Protein AF-A0A2T4UDL5-F1 (afdb_monomer_lite)

Radius of gyration: 30.56 Å; chains: 1; bounding box: 73×49×86 Å

Organism: NCBI:txid2133960

Secondary structure (DSSP, 8-state):
--------------HHHHHHHHHHHHHHHHHHHHHHHHHHHHGGGGGG--HHHHHHHHHHHHHHHHHHHHHHHHHHHHHHHHHTTTT-SPPHHHHHHHHHHHHHHHHHHHHHHHHHHHHTS------TTS-------TT-------HHHHHHHHHHHHHHHSSPPPTTHHHH-TTSPPHHHHHHHHS-GGGTHHHHHHHHHHHHHHSS--GGGT---

Foldseek 3Di:
DDDPPPPPPQQAAPVVVVVVLVVLLVVLVVLLVVLVVLCVVLVVCLVVLDPVSLVSLVVSLVSLVVSLVSLVVSVVVVVVCVVVSNNGDQDPVNVVSVVSSVVSNVSSVVSNVSSVVSNPRHRPPPPVDDPDDDPPDDPPPLPPDDLLQQLVLQLVVCLVPVAGDDQVCLVVPSSHDHQVVCCVNQVGVVNCRVVSNVQSVVCNVPVDGDVVSVDDD

Structure (mmCIF, N/CA/C/O backbone):
data_AF-A0A2T4UDL5-F1
#
_entry.id   AF-A0A2T4UDL5-F1
#
loop_
_atom_site.group_PDB
_atom_site.id
_atom_site.type_symbol
_atom_site.label_atom_id
_atom_site.label_alt_id
_atom_site.label_comp_id
_atom_site.label_asym_id
_atom_site.label_entity_id
_atom_site.label_seq_id
_atom_site.pdbx_PDB_ins_code
_atom_site.Cartn_x
_atom_site.Cartn_y
_atom_site.Cartn_z
_atom_site.occupancy
_atom_site.B_iso_or_equiv
_atom_site.auth_seq_id
_atom_site.auth_comp_id
_atom_site.auth_asym_id
_atom_site.auth_atom_id
_atom_site.pdbx_PDB_model_num
ATOM 1 N N . MET A 1 1 ? 28.541 23.398 -50.849 1.00 44.06 1 MET A N 1
ATOM 2 C CA . MET A 1 1 ? 27.545 22.604 -50.090 1.00 44.06 1 MET A CA 1
ATOM 3 C C . MET A 1 1 ? 28.200 21.316 -49.593 1.00 44.06 1 MET A C 1
ATOM 5 O O . MET A 1 1 ? 28.361 20.390 -50.372 1.00 44.06 1 MET A O 1
ATOM 9 N N . LEU A 1 2 ? 28.636 21.260 -48.330 1.00 40.78 2 LEU A N 1
ATOM 10 C CA . LEU A 1 2 ? 29.271 20.071 -47.738 1.00 40.78 2 LEU A CA 1
ATOM 11 C C . LEU A 1 2 ? 28.249 19.319 -46.873 1.00 40.78 2 LEU A C 1
ATOM 13 O O . LEU A 1 2 ? 27.904 19.761 -45.778 1.00 40.78 2 LEU A O 1
ATOM 17 N N . ARG A 1 3 ? 27.748 18.183 -47.375 1.00 42.84 3 ARG A N 1
ATOM 18 C CA . ARG A 1 3 ? 26.922 17.245 -46.601 1.00 42.84 3 ARG A CA 1
ATOM 19 C C . ARG A 1 3 ? 27.807 16.562 -45.553 1.00 42.84 3 ARG A C 1
ATOM 21 O O . ARG A 1 3 ? 28.615 15.702 -45.888 1.00 42.84 3 ARG A O 1
ATOM 28 N N . ARG A 1 4 ? 27.649 16.928 -44.277 1.00 44.75 4 ARG A N 1
ATOM 29 C CA . ARG A 1 4 ? 28.211 16.168 -43.151 1.00 44.75 4 ARG A CA 1
ATOM 30 C C . ARG A 1 4 ? 27.471 14.835 -43.040 1.00 44.75 4 ARG A C 1
ATOM 32 O O . ARG A 1 4 ? 26.349 14.785 -42.548 1.00 44.75 4 ARG A O 1
ATOM 39 N N . ALA A 1 5 ? 28.111 13.761 -43.489 1.00 49.53 5 ALA A N 1
ATOM 40 C CA . ALA A 1 5 ? 27.700 12.401 -43.178 1.00 49.53 5 ALA A CA 1
ATOM 41 C C . ALA A 1 5 ? 27.987 12.126 -41.693 1.00 49.53 5 ALA A C 1
ATOM 43 O O . ALA A 1 5 ? 29.102 11.779 -41.308 1.00 49.53 5 ALA A O 1
ATOM 44 N N . SER A 1 6 ? 26.983 12.303 -40.834 1.00 45.16 6 SER A N 1
ATOM 45 C CA . SER A 1 6 ? 27.011 11.789 -39.466 1.00 45.16 6 SER A CA 1
ATOM 46 C C . SER A 1 6 ? 26.799 10.273 -39.505 1.00 45.16 6 SER A C 1
ATOM 48 O O . SER A 1 6 ? 25.708 9.758 -39.273 1.00 45.16 6 SER A O 1
ATOM 50 N N . GLY A 1 7 ? 27.872 9.540 -39.810 1.00 46.91 7 GLY A N 1
ATOM 51 C CA . GLY A 1 7 ? 27.966 8.096 -39.601 1.00 46.91 7 GLY A CA 1
ATOM 52 C C . GLY A 1 7 ? 27.905 7.778 -38.107 1.00 46.91 7 GLY A C 1
ATOM 53 O O . GLY A 1 7 ? 28.923 7.530 -37.463 1.00 46.91 7 GLY A O 1
ATOM 54 N N . GLY A 1 8 ? 26.705 7.845 -37.531 1.00 47.22 8 GLY A N 1
ATOM 55 C CA . GLY A 1 8 ? 26.442 7.510 -36.143 1.00 47.22 8 GLY A CA 1
ATOM 56 C C . GLY A 1 8 ? 26.661 6.021 -35.926 1.00 47.22 8 GLY A C 1
ATOM 57 O O . GLY A 1 8 ? 25.762 5.219 -36.162 1.00 47.22 8 GLY A O 1
ATOM 58 N N . ARG A 1 9 ? 27.855 5.641 -35.454 1.00 50.28 9 ARG A N 1
ATOM 59 C CA . ARG A 1 9 ? 28.099 4.315 -34.875 1.00 50.28 9 ARG A CA 1
ATOM 60 C C . ARG A 1 9 ? 27.092 4.109 -33.748 1.00 50.28 9 ARG A C 1
ATOM 62 O O . ARG A 1 9 ? 27.255 4.651 -32.655 1.00 50.28 9 ARG A O 1
ATOM 69 N N . THR A 1 10 ? 26.058 3.313 -34.002 1.00 53.69 10 THR A N 1
ATOM 70 C CA . THR A 1 10 ? 25.178 2.795 -32.959 1.00 53.69 10 THR A CA 1
ATOM 71 C C . THR A 1 10 ? 26.040 1.967 -32.018 1.00 53.69 10 THR A C 1
ATOM 73 O O . THR A 1 10 ? 26.414 0.842 -32.344 1.00 53.69 10 THR A O 1
ATOM 76 N N . ARG A 1 11 ? 26.409 2.539 -30.866 1.00 53.06 11 ARG A N 1
ATOM 77 C CA . ARG A 1 11 ? 27.025 1.797 -29.765 1.00 53.06 11 ARG A CA 1
ATOM 78 C C . ARG A 1 11 ? 25.988 0.791 -29.279 1.00 53.06 11 ARG A C 1
ATOM 80 O O . ARG A 1 11 ? 25.144 1.100 -28.446 1.00 53.06 11 ARG A O 1
ATOM 87 N N . THR A 1 12 ? 26.009 -0.402 -29.858 1.00 54.50 12 THR A N 1
ATOM 88 C CA . THR A 1 12 ? 25.223 -1.530 -29.379 1.00 54.50 12 THR A CA 1
ATOM 89 C C . THR A 1 12 ? 25.591 -1.777 -27.925 1.00 54.50 12 THR A C 1
ATOM 91 O O . THR A 1 12 ? 26.769 -1.872 -27.571 1.00 54.50 12 THR A O 1
ATOM 94 N N . ALA A 1 13 ? 24.569 -1.848 -27.078 1.00 52.81 13 ALA A N 1
ATOM 95 C CA . ALA A 1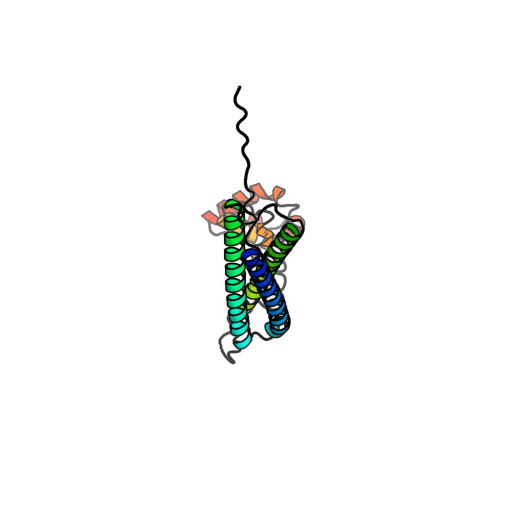 13 ? 24.681 -2.309 -25.707 1.00 52.81 13 ALA A CA 1
ATOM 96 C C . ALA A 1 13 ? 25.586 -3.533 -25.623 1.00 52.81 13 ALA A C 1
ATOM 98 O O . ALA A 1 13 ? 25.345 -4.504 -26.339 1.00 52.81 13 ALA A O 1
ATOM 99 N N . LYS A 1 14 ? 26.600 -3.529 -24.748 1.00 58.28 14 LYS A N 1
ATOM 100 C CA . LYS A 1 14 ? 27.357 -4.761 -24.496 1.00 58.28 14 LYS A CA 1
ATOM 101 C C . LYS A 1 14 ? 26.367 -5.808 -23.946 1.00 58.28 14 LYS A C 1
ATOM 103 O O . LYS A 1 14 ? 25.829 -5.572 -22.858 1.00 58.28 14 LYS A O 1
ATOM 108 N N . PRO A 1 15 ? 26.126 -6.936 -24.645 1.00 60.00 15 PRO A N 1
ATOM 109 C CA . PRO A 1 15 ? 25.050 -7.890 -24.336 1.00 60.00 15 PRO A CA 1
ATOM 110 C C . PRO A 1 15 ? 25.095 -8.413 -22.891 1.00 60.00 15 PRO A C 1
ATOM 112 O O . PRO A 1 15 ? 24.060 -8.650 -22.271 1.00 60.00 15 PRO A O 1
ATOM 115 N N . TYR A 1 16 ? 26.293 -8.458 -22.305 1.00 58.03 16 TYR A N 1
ATOM 116 C CA . TYR A 1 16 ? 26.540 -8.823 -20.912 1.00 58.03 16 TYR A CA 1
ATOM 117 C C . TYR A 1 16 ? 25.723 -8.015 -19.882 1.00 58.03 16 TYR A C 1
ATOM 119 O O . TYR A 1 16 ? 25.186 -8.582 -18.933 1.00 58.03 16 TYR A O 1
ATOM 127 N N . ARG A 1 17 ? 25.550 -6.696 -20.073 1.00 72.69 17 ARG A N 1
ATOM 128 C CA . ARG A 1 17 ? 24.833 -5.839 -19.101 1.00 72.69 17 ARG A CA 1
ATOM 129 C C . ARG A 1 17 ? 23.327 -6.097 -19.086 1.00 72.69 17 ARG A C 1
ATOM 131 O O . ARG A 1 17 ? 22.676 -5.928 -18.056 1.00 72.69 17 ARG A O 1
ATOM 138 N N . ARG A 1 18 ? 22.780 -6.517 -20.227 1.00 72.88 18 ARG A N 1
ATOM 139 C CA . ARG A 1 18 ? 21.356 -6.809 -20.386 1.00 72.88 18 ARG A CA 1
ATOM 140 C C . ARG A 1 18 ? 20.994 -8.128 -19.709 1.00 72.88 18 ARG A C 1
ATOM 142 O O . ARG A 1 18 ? 20.106 -8.142 -18.867 1.00 72.88 18 ARG A O 1
ATOM 149 N N . ALA A 1 19 ? 21.762 -9.186 -19.959 1.00 79.56 19 ALA A N 1
ATOM 150 C CA . ALA A 1 19 ? 21.578 -10.477 -19.292 1.00 79.56 19 ALA A CA 1
ATOM 151 C C . ALA A 1 19 ? 21.658 -10.367 -17.754 1.00 79.56 19 ALA A C 1
ATOM 153 O O . ALA A 1 19 ? 20.841 -10.947 -17.041 1.00 79.56 19 ALA A O 1
ATOM 154 N N . GLN A 1 20 ? 22.584 -9.554 -17.229 1.00 81.38 20 GLN A N 1
ATOM 155 C CA . GLN A 1 20 ? 22.688 -9.296 -15.786 1.00 81.38 20 GLN A CA 1
ATOM 156 C C . GLN A 1 20 ? 21.441 -8.616 -15.200 1.00 81.38 20 GLN A C 1
ATOM 158 O O . GLN A 1 20 ? 20.990 -8.972 -14.109 1.00 81.38 20 GLN A O 1
ATOM 163 N N . PHE A 1 21 ? 20.872 -7.640 -15.912 1.00 79.06 21 PHE A N 1
ATOM 164 C CA . PHE A 1 21 ? 19.636 -6.982 -15.489 1.00 79.06 21 PHE A CA 1
ATOM 165 C C . PHE A 1 21 ? 18.463 -7.964 -15.444 1.00 79.06 21 PHE A C 1
ATOM 167 O O . PHE A 1 21 ? 17.692 -7.973 -14.485 1.00 79.06 21 PHE A O 1
ATOM 174 N N . GLU A 1 22 ? 18.366 -8.823 -16.453 1.00 81.56 22 GLU A N 1
ATOM 175 C CA . GLU A 1 22 ? 17.314 -9.830 -16.568 1.00 81.56 22 GLU A CA 1
ATOM 176 C C . GLU A 1 22 ? 17.396 -10.879 -15.460 1.00 81.56 22 GLU A C 1
ATOM 178 O O . GLU A 1 22 ? 16.396 -11.156 -14.796 1.00 81.56 22 GLU A O 1
ATOM 183 N N . ALA A 1 23 ? 18.595 -11.400 -15.194 1.00 86.12 23 ALA A N 1
ATOM 184 C CA . ALA A 1 23 ? 18.827 -12.326 -14.092 1.00 86.12 23 ALA A CA 1
ATOM 185 C C . ALA A 1 23 ? 18.423 -11.707 -12.742 1.00 86.12 23 ALA A C 1
ATOM 187 O O . ALA A 1 23 ? 17.742 -12.347 -11.939 1.00 86.12 23 ALA A O 1
ATOM 188 N N . SER A 1 24 ? 18.775 -10.437 -12.522 1.00 81.12 24 SER A N 1
ATOM 189 C CA . SER A 1 24 ? 18.416 -9.687 -11.314 1.00 81.12 24 SER A CA 1
ATOM 190 C C . SER A 1 24 ? 16.899 -9.491 -11.172 1.00 81.12 24 SER A C 1
ATOM 192 O O . SER A 1 24 ? 16.343 -9.718 -10.097 1.00 81.12 24 SER A O 1
ATOM 194 N N . LEU A 1 25 ? 16.193 -9.130 -12.251 1.00 78.75 25 LEU A N 1
ATOM 195 C CA . LEU A 1 25 ? 14.730 -9.021 -12.229 1.00 78.75 25 LEU A CA 1
ATOM 196 C C . LEU A 1 25 ? 14.060 -10.359 -11.910 1.00 78.75 25 LEU A C 1
ATOM 198 O O . LEU A 1 25 ? 13.160 -10.403 -11.073 1.00 78.75 25 LEU A O 1
ATOM 202 N N . ASN A 1 26 ? 14.529 -11.450 -12.514 1.00 84.88 26 ASN A N 1
ATOM 203 C CA . ASN A 1 26 ? 14.002 -12.786 -12.246 1.00 84.88 26 ASN A CA 1
ATOM 204 C C . ASN A 1 26 ? 14.211 -13.200 -10.782 1.00 84.88 26 ASN A C 1
ATOM 206 O O . ASN A 1 26 ? 13.312 -13.782 -10.175 1.00 84.88 26 ASN A O 1
ATOM 210 N N . GLN A 1 27 ? 15.356 -12.858 -10.180 1.00 86.25 27 GLN A N 1
ATOM 211 C CA . GLN A 1 27 ? 15.589 -13.069 -8.746 1.00 86.25 27 GLN A CA 1
ATOM 212 C C . GLN A 1 27 ? 14.600 -12.277 -7.879 1.00 86.25 27 GLN A C 1
ATOM 214 O O . GLN A 1 27 ? 14.073 -12.819 -6.909 1.00 86.25 27 GLN A O 1
ATOM 219 N N . ILE A 1 28 ? 14.305 -11.022 -8.237 1.00 78.50 28 ILE A N 1
ATOM 220 C CA . ILE A 1 28 ? 13.337 -10.184 -7.510 1.00 78.50 28 ILE A CA 1
ATOM 221 C C . ILE A 1 28 ? 11.915 -10.752 -7.625 1.00 78.50 28 ILE A C 1
ATOM 223 O O . ILE A 1 28 ? 11.185 -10.787 -6.632 1.00 78.50 28 ILE A O 1
ATOM 227 N N . VAL A 1 29 ? 11.516 -11.230 -8.807 1.00 80.88 29 VAL A N 1
ATOM 228 C CA . VAL A 1 29 ? 10.208 -11.875 -9.011 1.00 80.88 29 VAL A CA 1
ATOM 229 C C . VAL A 1 29 ? 10.087 -13.134 -8.150 1.00 80.88 29 VAL A C 1
ATOM 231 O O . VAL A 1 29 ? 9.119 -13.260 -7.401 1.00 80.88 29 VAL A O 1
ATOM 234 N N . LYS A 1 30 ? 11.100 -14.012 -8.166 1.00 89.25 30 LYS A N 1
ATOM 235 C CA . LYS A 1 30 ? 11.142 -15.210 -7.308 1.00 89.25 30 LYS A CA 1
ATOM 236 C C . LYS A 1 30 ? 11.070 -14.855 -5.819 1.00 89.25 30 LYS A C 1
ATOM 238 O O . LYS A 1 30 ? 10.320 -15.480 -5.074 1.00 89.25 30 LYS A O 1
ATOM 243 N N . ALA A 1 31 ? 11.802 -13.827 -5.386 1.00 80.00 31 ALA A N 1
ATOM 244 C CA . ALA A 1 31 ? 11.740 -13.343 -4.008 1.00 80.00 31 ALA A CA 1
ATOM 245 C C . ALA A 1 31 ? 10.335 -12.840 -3.641 1.00 80.00 31 ALA A C 1
ATOM 247 O O . ALA A 1 31 ? 9.835 -13.151 -2.566 1.00 80.00 31 ALA A O 1
ATOM 248 N N . THR A 1 32 ? 9.667 -12.126 -4.550 1.00 79.81 32 THR A N 1
ATOM 249 C CA . THR A 1 32 ? 8.303 -11.617 -4.332 1.00 79.81 32 THR A CA 1
ATOM 250 C C . THR A 1 32 ? 7.292 -12.755 -4.183 1.00 79.81 32 THR A C 1
ATOM 252 O O . THR A 1 32 ? 6.488 -12.733 -3.255 1.00 79.81 32 THR A O 1
ATOM 255 N N . GLN A 1 33 ? 7.373 -13.782 -5.035 1.00 85.00 33 GLN A N 1
ATOM 256 C CA . GLN A 1 33 ? 6.532 -14.983 -4.931 1.00 85.00 33 GLN A CA 1
ATOM 257 C C . GLN A 1 33 ? 6.763 -15.729 -3.609 1.00 85.00 33 GLN A C 1
ATOM 259 O O . GLN A 1 33 ? 5.808 -16.145 -2.953 1.00 85.00 33 GLN A O 1
ATOM 264 N N . ARG A 1 34 ? 8.024 -15.841 -3.170 1.00 88.00 34 ARG A N 1
ATOM 265 C CA . ARG A 1 34 ? 8.366 -16.440 -1.874 1.00 88.00 34 ARG A CA 1
ATOM 266 C C . ARG A 1 34 ? 7.757 -15.658 -0.707 1.00 88.00 34 ARG A C 1
ATOM 268 O O . ARG A 1 34 ? 7.089 -16.260 0.128 1.00 88.00 34 ARG A O 1
ATOM 275 N N . ILE A 1 35 ? 7.922 -14.334 -0.682 1.00 79.19 35 ILE A N 1
ATOM 276 C CA . ILE A 1 35 ? 7.316 -13.456 0.335 1.00 79.19 35 ILE A CA 1
ATOM 277 C C . ILE A 1 35 ? 5.797 -13.645 0.379 1.00 79.19 35 ILE A C 1
ATOM 279 O O . ILE A 1 35 ? 5.209 -13.698 1.456 1.00 79.19 35 ILE A O 1
ATOM 283 N N . GLU A 1 36 ? 5.144 -13.747 -0.780 1.00 80.69 36 GLU A N 1
ATOM 284 C CA . GLU A 1 36 ? 3.703 -13.978 -0.832 1.00 80.69 36 GLU A CA 1
ATOM 285 C C . GLU A 1 36 ? 3.318 -15.325 -0.205 1.00 80.69 36 GLU A C 1
ATOM 287 O O . GLU A 1 36 ? 2.366 -15.377 0.576 1.00 80.69 36 GLU A O 1
ATOM 292 N N . SER A 1 37 ? 4.060 -16.397 -0.499 1.00 85.06 37 SER A N 1
ATOM 293 C CA . SER A 1 37 ? 3.820 -17.714 0.105 1.00 85.06 37 SER A CA 1
ATOM 294 C C . SER A 1 37 ? 4.034 -17.719 1.625 1.00 85.06 37 SER A C 1
ATOM 296 O O . SER A 1 37 ? 3.182 -18.236 2.346 1.00 85.06 37 SER A O 1
ATOM 298 N N . GLU A 1 38 ? 5.092 -17.063 2.117 1.00 83.00 38 GLU A N 1
ATOM 299 C CA . GLU A 1 38 ? 5.364 -16.899 3.553 1.00 83.00 38 GLU A CA 1
ATOM 300 C C . GLU A 1 38 ? 4.252 -16.080 4.230 1.00 83.00 38 GLU A C 1
ATOM 302 O O . GLU A 1 38 ? 3.744 -16.450 5.283 1.00 83.00 38 GLU A O 1
ATOM 307 N N . LEU A 1 39 ? 3.758 -15.011 3.596 1.00 77.88 39 LEU A N 1
ATOM 308 C CA . LEU A 1 39 ? 2.614 -14.272 4.134 1.00 77.88 39 LEU A CA 1
ATOM 309 C C . LEU A 1 39 ? 1.338 -15.113 4.161 1.00 77.88 39 LEU A C 1
ATOM 311 O O . LEU A 1 39 ? 0.577 -15.017 5.119 1.00 77.88 39 LEU A O 1
ATOM 315 N N . ARG A 1 40 ? 1.077 -15.939 3.144 1.00 81.88 40 ARG A N 1
ATOM 316 C CA . ARG A 1 40 ? -0.104 -16.816 3.140 1.00 81.88 40 ARG A CA 1
ATOM 317 C C . ARG A 1 40 ? -0.063 -17.852 4.263 1.00 81.88 40 ARG A C 1
ATOM 319 O O . ARG A 1 40 ? -1.127 -18.158 4.791 1.00 81.88 40 ARG A O 1
ATOM 326 N N . SER A 1 41 ? 1.110 -18.364 4.641 1.00 80.44 41 SER A N 1
ATOM 327 C CA . SER A 1 41 ? 1.236 -19.309 5.762 1.00 80.44 41 SER A CA 1
ATOM 328 C C . SER A 1 41 ? 1.161 -18.620 7.128 1.00 80.44 41 SER A C 1
ATOM 330 O O . SER A 1 41 ? 0.606 -19.184 8.071 1.00 80.44 41 SER A O 1
ATOM 332 N N . VAL A 1 42 ? 1.651 -17.382 7.228 1.00 72.88 42 VAL A N 1
ATOM 333 C CA . VAL A 1 42 ? 1.677 -16.606 8.475 1.00 72.88 42 VAL A CA 1
ATOM 334 C C . VAL A 1 42 ? 0.314 -15.961 8.772 1.00 72.88 42 VAL A C 1
ATOM 336 O O . VAL A 1 42 ? -0.150 -16.007 9.908 1.00 72.88 42 VAL A O 1
ATOM 339 N N . LEU A 1 43 ? -0.408 -15.431 7.774 1.00 67.69 43 LEU A N 1
ATOM 340 C CA . LEU A 1 43 ? -1.696 -14.728 7.956 1.00 67.69 43 LEU A CA 1
ATOM 341 C C . LEU A 1 43 ? -2.782 -15.516 8.731 1.00 67.69 43 LEU A C 1
ATOM 343 O O . LEU A 1 43 ? -3.476 -14.900 9.538 1.00 67.69 43 LEU A O 1
ATOM 347 N N . PRO A 1 44 ? -2.960 -16.841 8.580 1.00 68.12 44 PRO A N 1
ATOM 348 C CA . PRO A 1 44 ? -3.888 -17.607 9.417 1.00 68.12 44 PRO A CA 1
ATOM 349 C C . PRO A 1 44 ? -3.529 -17.594 10.914 1.00 68.12 44 PRO A C 1
ATOM 351 O O . PRO A 1 44 ? -4.424 -17.619 11.761 1.00 68.12 44 PRO A O 1
ATOM 354 N N . GLN A 1 45 ? -2.237 -17.500 11.255 1.00 61.12 45 GLN A N 1
ATOM 355 C CA . GLN A 1 45 ? -1.749 -17.460 12.641 1.00 61.12 45 GLN A CA 1
ATOM 356 C C . GLN A 1 45 ? -2.013 -16.109 13.326 1.00 61.12 45 GLN A C 1
ATOM 358 O O . GLN A 1 45 ? -2.082 -16.040 14.551 1.00 61.12 45 GLN A O 1
ATOM 363 N N . GLN A 1 46 ? -2.291 -15.061 12.544 1.00 55.59 46 GLN A N 1
ATOM 364 C CA . GLN A 1 46 ? -2.684 -13.723 13.004 1.00 55.59 46 GLN A CA 1
ATOM 365 C C . GLN A 1 46 ? -3.893 -13.740 13.950 1.00 55.59 46 GLN A C 1
ATOM 367 O O . GLN A 1 46 ? -4.015 -12.886 14.824 1.00 55.59 46 GLN A O 1
ATOM 372 N N . ARG A 1 47 ? -4.781 -14.736 13.810 1.00 54.84 47 ARG A N 1
ATOM 373 C CA . ARG A 1 47 ? -5.943 -14.919 14.695 1.00 54.84 47 ARG A CA 1
ATOM 374 C C . ARG A 1 47 ? -5.563 -15.333 16.120 1.00 54.84 47 ARG A C 1
ATOM 376 O O . ARG A 1 47 ? -6.377 -15.157 17.017 1.00 54.84 47 ARG A O 1
ATOM 383 N N . LYS A 1 48 ? -4.361 -15.881 16.328 1.00 59.00 48 LYS A N 1
ATOM 384 C CA . LYS A 1 48 ? -3.890 -16.366 17.635 1.00 59.00 48 LYS A CA 1
ATOM 385 C C . LYS A 1 48 ? -3.107 -15.313 18.429 1.00 59.00 48 LYS A C 1
ATOM 387 O O . LYS A 1 48 ? -2.889 -15.520 19.615 1.00 59.00 48 LYS A O 1
ATOM 392 N N . GLY A 1 49 ? -2.717 -14.192 17.807 1.00 59.66 49 GLY A N 1
ATOM 393 C CA . GLY A 1 49 ? -2.091 -13.053 18.493 1.00 59.66 49 GLY A CA 1
ATOM 394 C C . GLY A 1 49 ? -0.780 -13.374 19.221 1.00 59.66 49 GLY A C 1
ATOM 395 O O . GLY A 1 49 ? -0.469 -12.718 20.212 1.00 59.66 49 GLY A O 1
ATOM 396 N N . THR A 1 50 ? -0.037 -14.391 18.778 1.00 67.69 50 THR A N 1
ATOM 397 C CA . THR A 1 50 ? 1.197 -14.841 19.437 1.00 67.69 50 THR A CA 1
ATOM 398 C C . THR A 1 50 ? 2.363 -13.881 19.179 1.00 67.69 50 THR A C 1
ATOM 400 O O . THR A 1 50 ? 2.405 -13.181 18.168 1.00 67.69 50 THR A O 1
ATOM 403 N N . ARG A 1 51 ? 3.334 -13.835 20.098 1.00 67.69 51 ARG A N 1
ATOM 404 C CA . ARG A 1 51 ? 4.558 -13.028 19.948 1.00 67.69 51 ARG A CA 1
ATOM 405 C C . ARG A 1 51 ? 5.360 -13.441 18.708 1.00 67.69 51 ARG A C 1
ATOM 407 O O . ARG A 1 51 ? 5.730 -12.578 17.917 1.00 67.69 51 ARG A O 1
ATOM 414 N N . ASP A 1 52 ? 5.495 -14.747 18.493 1.00 74.19 52 ASP A N 1
ATOM 415 C CA . ASP A 1 52 ? 6.203 -15.344 17.352 1.00 74.19 52 ASP A CA 1
ATOM 416 C C . ASP A 1 52 ? 5.638 -14.868 16.004 1.00 74.19 52 ASP A C 1
ATOM 418 O O . ASP A 1 52 ? 6.372 -14.632 15.049 1.00 74.19 52 ASP A O 1
ATOM 422 N N . TYR A 1 53 ? 4.322 -14.640 15.937 1.00 75.31 53 TYR A N 1
ATOM 423 C CA . TYR A 1 53 ? 3.664 -14.115 14.743 1.00 75.31 53 TYR A CA 1
ATOM 424 C C . TYR A 1 53 ? 4.116 -12.689 14.405 1.00 75.31 53 TYR A C 1
ATOM 426 O O . TYR A 1 53 ? 4.314 -12.353 13.234 1.00 75.31 53 TYR A O 1
ATOM 434 N N . ARG A 1 54 ? 4.256 -11.830 15.421 1.00 72.94 54 ARG A N 1
ATOM 435 C CA . ARG A 1 54 ? 4.676 -10.441 15.225 1.00 72.94 54 ARG A CA 1
ATOM 436 C C . ARG A 1 54 ? 6.126 -10.377 14.762 1.00 72.94 54 ARG A C 1
ATOM 438 O O . ARG A 1 54 ? 6.409 -9.656 13.810 1.00 72.94 54 ARG A O 1
ATOM 445 N N . GLU A 1 55 ? 7.004 -11.145 15.400 1.00 80.56 55 GLU A N 1
ATOM 446 C CA . GLU A 1 55 ? 8.422 -11.225 15.033 1.00 80.56 55 GLU A CA 1
ATOM 447 C C . GLU A 1 55 ? 8.581 -11.722 13.583 1.00 80.56 55 GLU A C 1
ATOM 449 O O . GLU A 1 55 ? 9.315 -11.123 12.794 1.00 80.56 55 GLU A O 1
ATOM 454 N N . GLU A 1 56 ? 7.797 -12.724 13.169 1.00 80.00 56 GLU A N 1
ATOM 455 C CA . GLU A 1 56 ? 7.800 -13.224 11.791 1.00 80.00 56 GLU A CA 1
ATOM 456 C C . GLU A 1 56 ? 7.230 -12.203 10.785 1.00 80.00 56 GLU A C 1
ATOM 458 O O . GLU A 1 56 ? 7.777 -12.007 9.696 1.00 80.00 56 GLU A O 1
ATOM 463 N N . ALA A 1 57 ? 6.166 -11.477 11.142 1.00 77.12 57 ALA A N 1
ATOM 464 C CA . ALA A 1 57 ? 5.616 -10.413 10.301 1.00 77.12 57 ALA A CA 1
ATOM 465 C C . ALA A 1 57 ? 6.592 -9.229 10.132 1.00 77.12 57 ALA A C 1
ATOM 467 O O . ALA A 1 57 ? 6.706 -8.675 9.033 1.00 77.12 57 ALA A O 1
ATOM 468 N N . GLU A 1 58 ? 7.318 -8.854 11.188 1.00 81.31 58 GLU A N 1
ATOM 469 C CA . GLU A 1 58 ? 8.380 -7.840 11.149 1.00 81.31 58 GLU A CA 1
ATOM 470 C C . GLU A 1 58 ? 9.575 -8.313 10.301 1.00 81.31 58 GLU A C 1
ATOM 472 O O . GLU A 1 58 ? 10.069 -7.556 9.456 1.00 81.31 58 GLU A O 1
ATOM 477 N N . ARG A 1 59 ? 9.973 -9.590 10.419 1.00 88.56 59 ARG A N 1
ATOM 478 C CA . ARG A 1 59 ? 10.989 -10.219 9.554 1.00 88.56 59 ARG A CA 1
ATOM 479 C C . ARG A 1 59 ? 10.603 -10.103 8.081 1.00 88.56 59 ARG A C 1
ATOM 481 O O . ARG A 1 59 ? 11.404 -9.644 7.260 1.00 88.56 59 ARG A O 1
ATOM 488 N N . ILE A 1 60 ? 9.363 -10.464 7.749 1.00 82.06 60 ILE A N 1
ATOM 489 C CA . ILE A 1 60 ? 8.831 -10.390 6.385 1.00 82.06 60 ILE A CA 1
ATOM 490 C C . ILE A 1 60 ? 8.797 -8.941 5.877 1.00 82.06 60 ILE A C 1
ATOM 492 O O . ILE A 1 60 ? 9.186 -8.689 4.733 1.00 82.06 60 ILE A O 1
ATOM 496 N N . LEU A 1 61 ? 8.397 -7.968 6.707 1.00 81.31 61 LEU A N 1
ATOM 497 C CA . LEU A 1 61 ? 8.453 -6.544 6.346 1.00 81.31 61 LEU A CA 1
ATOM 498 C C . LEU A 1 61 ? 9.871 -6.105 5.969 1.00 81.31 61 LEU A C 1
ATOM 500 O O . LEU A 1 61 ? 10.051 -5.453 4.940 1.00 81.31 61 LEU A O 1
ATOM 504 N N . GLY A 1 62 ? 10.879 -6.514 6.742 1.00 85.75 62 GLY A N 1
ATOM 505 C CA . GLY A 1 62 ? 12.279 -6.220 6.430 1.00 85.75 62 GLY A CA 1
ATOM 506 C C . GLY A 1 62 ? 12.757 -6.855 5.117 1.00 85.75 62 GLY A C 1
ATOM 507 O O . GLY A 1 62 ? 13.581 -6.284 4.398 1.00 85.75 62 GLY A O 1
ATOM 508 N N . VAL A 1 63 ? 12.246 -8.035 4.751 1.00 87.25 63 VAL A N 1
ATOM 509 C CA . VAL A 1 63 ? 12.527 -8.660 3.444 1.00 87.25 63 VAL A CA 1
ATOM 510 C C . VAL A 1 63 ? 11.838 -7.899 2.303 1.00 87.25 63 VAL A C 1
ATOM 512 O O . VAL A 1 63 ? 12.468 -7.661 1.268 1.00 87.25 63 VAL A O 1
ATOM 515 N N . ILE A 1 64 ? 10.587 -7.464 2.488 1.00 79.50 64 ILE A N 1
ATOM 516 C CA . ILE A 1 64 ? 9.849 -6.652 1.507 1.00 79.50 64 ILE A CA 1
ATOM 517 C C . ILE A 1 64 ? 10.576 -5.336 1.231 1.00 79.50 64 ILE A C 1
ATOM 519 O O . ILE A 1 64 ? 10.824 -5.020 0.066 1.00 79.50 64 ILE A O 1
ATOM 523 N N . ASP A 1 65 ? 10.959 -4.600 2.277 1.00 84.31 65 ASP A N 1
ATOM 524 C CA . ASP A 1 65 ? 11.587 -3.284 2.131 1.00 84.31 65 ASP A CA 1
ATOM 525 C C . ASP A 1 65 ? 12.936 -3.394 1.385 1.00 84.31 65 ASP A C 1
ATOM 527 O O . ASP A 1 65 ? 13.152 -2.682 0.401 1.00 84.31 65 ASP A O 1
ATOM 531 N N . ARG A 1 66 ? 13.780 -4.386 1.720 1.00 89.00 66 ARG A N 1
ATOM 532 C CA . ARG A 1 66 ? 15.031 -4.674 0.980 1.00 89.00 66 ARG A CA 1
ATOM 533 C C . ARG A 1 66 ? 14.790 -5.063 -0.480 1.00 89.00 66 ARG A C 1
ATOM 535 O O . ARG A 1 66 ? 15.547 -4.676 -1.371 1.00 89.00 66 ARG A O 1
ATOM 542 N N . THR A 1 67 ? 13.742 -5.839 -0.751 1.00 82.94 67 THR A N 1
ATOM 543 C CA . THR A 1 67 ? 13.397 -6.257 -2.121 1.00 82.94 67 THR A CA 1
ATOM 544 C C . THR A 1 67 ? 12.928 -5.063 -2.954 1.00 82.94 67 THR A C 1
ATOM 546 O O . THR A 1 67 ? 13.300 -4.925 -4.123 1.00 82.94 67 THR A O 1
ATOM 549 N N . GLN A 1 68 ? 12.162 -4.158 -2.344 1.00 80.62 68 GLN A N 1
ATOM 550 C CA . GLN A 1 68 ? 11.678 -2.940 -2.982 1.00 80.62 68 GLN A CA 1
ATOM 551 C C . GLN A 1 68 ? 12.809 -1.937 -3.252 1.00 80.62 68 GLN A C 1
ATOM 553 O O . GLN A 1 68 ? 12.845 -1.321 -4.323 1.00 80.62 68 GLN A O 1
ATOM 558 N N . GLU A 1 69 ? 13.772 -1.821 -2.339 1.00 89.06 69 GLU A N 1
ATOM 559 C CA . GLU A 1 69 ? 14.978 -1.018 -2.539 1.00 89.06 69 GLU A CA 1
ATOM 560 C C . GLU A 1 69 ? 15.817 -1.549 -3.709 1.00 89.06 69 GLU A C 1
ATOM 562 O O . GLU A 1 69 ? 16.123 -0.797 -4.637 1.00 89.06 69 GLU A O 1
ATOM 567 N N . ARG A 1 70 ? 16.095 -2.861 -3.744 1.00 85.25 70 ARG A N 1
ATOM 568 C CA . ARG A 1 70 ? 16.809 -3.499 -4.865 1.00 85.25 70 ARG A CA 1
ATOM 569 C C . ARG A 1 70 ? 16.112 -3.247 -6.199 1.00 85.25 70 ARG A C 1
ATOM 571 O O . ARG A 1 70 ? 16.768 -2.899 -7.179 1.00 85.25 70 ARG A O 1
ATOM 578 N N . LEU A 1 71 ? 14.785 -3.377 -6.251 1.00 84.31 71 LEU A N 1
ATOM 579 C CA . LEU A 1 71 ? 14.017 -3.089 -7.464 1.00 84.31 71 LEU A CA 1
ATOM 580 C C . LEU A 1 71 ? 14.160 -1.621 -7.892 1.00 84.31 71 LEU A C 1
ATOM 582 O O . LEU A 1 71 ? 14.319 -1.333 -9.079 1.00 84.31 71 LEU A O 1
ATOM 586 N N . THR A 1 72 ? 14.153 -0.695 -6.935 1.00 85.75 72 THR A N 1
ATOM 587 C CA . THR A 1 72 ? 14.324 0.742 -7.190 1.00 85.75 72 THR A CA 1
ATOM 588 C C . THR A 1 72 ? 15.719 1.051 -7.733 1.00 85.75 72 THR A C 1
ATOM 590 O O . THR A 1 72 ? 15.833 1.697 -8.777 1.00 85.75 72 THR A O 1
ATOM 593 N N . GLN A 1 73 ? 16.768 0.512 -7.105 1.00 86.19 73 GLN A N 1
ATOM 594 C CA . GLN A 1 73 ? 18.153 0.645 -7.568 1.00 86.19 73 GLN A CA 1
ATOM 595 C C . GLN A 1 73 ? 18.322 0.100 -8.992 1.00 86.19 73 GLN A C 1
ATOM 597 O O . GLN A 1 73 ? 18.915 0.755 -9.849 1.00 86.19 73 GLN A O 1
ATOM 602 N N . ARG A 1 74 ? 17.732 -1.063 -9.300 1.00 83.88 74 ARG A N 1
ATOM 603 C CA . ARG A 1 74 ? 17.801 -1.649 -10.648 1.00 83.88 74 ARG A CA 1
ATOM 604 C C . ARG A 1 74 ? 17.058 -0.822 -11.690 1.00 83.88 74 ARG A C 1
ATOM 606 O O . ARG A 1 74 ? 17.559 -0.667 -12.800 1.00 83.88 74 ARG A O 1
ATOM 613 N N . ARG A 1 75 ? 15.908 -0.235 -11.348 1.00 82.38 75 ARG A N 1
ATOM 614 C CA . ARG A 1 75 ? 15.200 0.697 -12.244 1.00 82.38 75 ARG A CA 1
ATOM 615 C C . ARG A 1 75 ? 16.015 1.964 -12.503 1.00 82.38 75 ARG A C 1
ATOM 617 O O . ARG A 1 75 ? 16.049 2.423 -13.642 1.00 82.38 75 ARG A O 1
ATOM 624 N N . ALA A 1 76 ? 16.684 2.507 -11.487 1.00 82.19 76 ALA A N 1
ATOM 625 C CA . ALA A 1 76 ? 17.582 3.650 -11.648 1.00 82.19 76 ALA A CA 1
ATOM 626 C C . ALA A 1 76 ? 18.776 3.304 -12.554 1.00 82.19 76 ALA A C 1
ATOM 628 O O . ALA A 1 76 ? 19.074 4.041 -13.492 1.00 82.19 76 ALA A O 1
ATOM 629 N N . GLN A 1 77 ? 19.386 2.135 -12.349 1.00 81.25 77 GLN A N 1
ATOM 630 C CA . GLN A 1 77 ? 20.484 1.640 -13.177 1.00 81.25 77 GLN A CA 1
ATOM 631 C C . GLN A 1 77 ? 20.065 1.429 -14.642 1.00 81.25 77 GLN A C 1
ATOM 633 O O . GLN A 1 77 ? 20.791 1.827 -15.552 1.00 81.25 77 GLN A O 1
ATOM 638 N N . ALA A 1 78 ? 18.875 0.871 -14.884 1.00 78.38 78 ALA A N 1
ATOM 639 C CA . ALA A 1 78 ? 18.331 0.716 -16.233 1.00 78.38 78 ALA A CA 1
ATOM 640 C C . ALA A 1 78 ? 18.092 2.070 -16.923 1.00 78.38 78 ALA A C 1
ATOM 642 O O . ALA A 1 78 ? 18.440 2.232 -18.090 1.00 78.38 78 ALA A O 1
ATOM 643 N N . ARG A 1 79 ? 17.560 3.067 -16.197 1.00 81.56 79 ARG A N 1
ATOM 644 C CA . ARG A 1 79 ? 17.395 4.440 -16.712 1.00 81.56 79 ARG A CA 1
ATOM 645 C C . ARG A 1 79 ? 18.732 5.079 -17.073 1.00 81.56 79 ARG A C 1
ATOM 647 O O . ARG A 1 79 ? 18.854 5.642 -18.156 1.00 81.56 79 ARG A O 1
ATOM 654 N N . TYR A 1 80 ? 19.727 4.951 -16.199 1.00 81.19 80 TYR A N 1
ATOM 655 C CA . TYR A 1 80 ? 21.077 5.449 -16.450 1.00 81.19 80 TYR 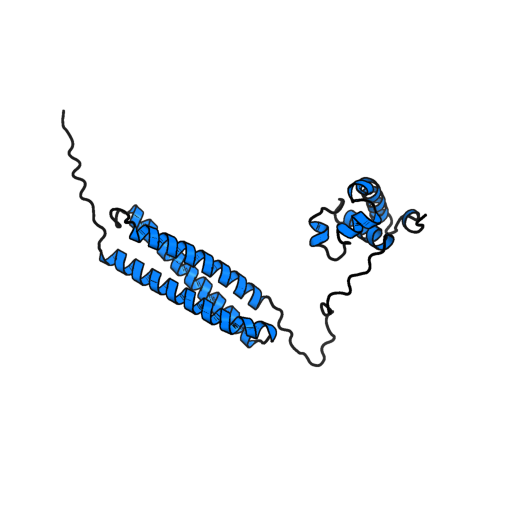A CA 1
ATOM 656 C C . TYR A 1 80 ? 21.677 4.823 -17.717 1.00 81.19 80 TYR A C 1
ATOM 658 O O . TYR A 1 80 ? 22.179 5.529 -18.588 1.00 81.19 80 TYR A O 1
ATOM 666 N N . TRP A 1 81 ? 21.564 3.502 -17.887 1.00 77.06 81 TRP A N 1
ATOM 667 C CA . TRP A 1 81 ? 22.056 2.840 -19.097 1.00 77.06 81 TRP A CA 1
ATOM 668 C C . TRP A 1 81 ? 21.293 3.231 -20.364 1.00 77.06 81 TRP A C 1
ATOM 670 O O . TRP A 1 81 ? 21.916 3.353 -21.419 1.00 77.06 81 TRP A O 1
ATOM 680 N N . ALA A 1 82 ? 19.983 3.468 -20.268 1.00 75.06 82 ALA A N 1
ATOM 681 C CA . ALA A 1 82 ? 19.193 3.980 -21.382 1.00 75.06 82 ALA A CA 1
ATOM 682 C C . ALA A 1 82 ? 19.654 5.388 -21.806 1.00 75.06 82 ALA A C 1
ATOM 684 O O . ALA A 1 82 ? 19.844 5.628 -22.996 1.00 75.06 82 ALA A O 1
ATOM 685 N N . GLN A 1 83 ? 19.914 6.288 -20.848 1.00 79.88 83 GLN A N 1
ATOM 686 C CA . GLN A 1 83 ? 20.427 7.641 -21.116 1.00 79.88 83 GLN A CA 1
ATOM 687 C C . GLN A 1 83 ? 21.813 7.632 -21.769 1.00 79.88 83 GLN A C 1
ATOM 689 O O . GLN A 1 83 ? 22.085 8.428 -22.660 1.00 79.88 83 GLN A O 1
ATOM 694 N N . GLN A 1 84 ? 22.679 6.698 -21.373 1.00 75.06 84 GLN A N 1
ATOM 695 C CA . GLN A 1 84 ? 24.027 6.550 -21.933 1.00 75.06 84 GLN A CA 1
ATOM 696 C C . GLN A 1 84 ? 24.041 5.914 -23.340 1.00 75.06 84 GLN A C 1
ATOM 698 O O . GLN A 1 84 ? 25.108 5.577 -23.855 1.00 75.06 84 GLN A O 1
ATOM 703 N N . GLY A 1 85 ? 22.872 5.661 -23.947 1.00 71.31 85 GLY A N 1
ATOM 704 C CA . GLY A 1 85 ? 22.748 4.938 -25.219 1.00 71.31 85 GLY A CA 1
ATOM 705 C C . GLY A 1 85 ? 23.225 3.483 -25.139 1.00 71.31 85 GLY A C 1
ATOM 706 O O . GLY A 1 85 ? 23.322 2.793 -26.150 1.00 71.31 85 GLY A O 1
ATOM 707 N N . ALA A 1 86 ? 23.506 2.991 -23.930 1.00 65.75 86 ALA A N 1
ATOM 708 C CA . ALA A 1 86 ? 24.123 1.699 -23.682 1.00 65.75 86 ALA A CA 1
ATOM 709 C C . ALA A 1 86 ? 23.132 0.535 -23.776 1.00 65.75 86 ALA A C 1
ATOM 711 O O . ALA A 1 86 ? 23.523 -0.583 -23.462 1.00 65.75 86 ALA A O 1
ATOM 712 N N . TRP A 1 87 ? 21.872 0.781 -24.153 1.00 61.69 87 TRP A N 1
ATOM 713 C CA . TRP A 1 87 ? 20.834 -0.234 -24.386 1.00 61.69 87 TRP A CA 1
ATOM 714 C C . TRP A 1 87 ? 20.481 -0.429 -25.873 1.00 61.69 87 TRP A C 1
ATOM 716 O O . TRP A 1 87 ? 19.729 -1.342 -26.199 1.00 61.69 87 TRP A O 1
ATOM 726 N N . GLY A 1 88 ? 21.084 0.331 -26.798 1.00 68.69 88 GLY A N 1
ATOM 727 C CA . GLY A 1 88 ? 20.683 0.286 -28.209 1.00 68.69 88 GLY A CA 1
ATOM 728 C C . GLY A 1 88 ? 19.209 0.683 -28.393 1.00 68.69 88 GLY A C 1
ATOM 729 O O . GLY A 1 88 ? 18.666 1.443 -27.590 1.00 68.69 88 GLY A O 1
ATOM 730 N N . ARG A 1 89 ? 18.543 0.181 -29.445 1.00 73.38 89 ARG A N 1
ATOM 731 C CA . ARG A 1 89 ? 17.086 0.355 -29.595 1.00 73.38 89 ARG A CA 1
ATOM 732 C C . ARG A 1 89 ? 16.364 -0.470 -28.528 1.00 73.38 89 ARG A C 1
ATOM 734 O O . ARG A 1 89 ? 16.597 -1.671 -28.424 1.00 73.38 89 ARG A O 1
ATOM 741 N N . ILE A 1 90 ? 15.463 0.172 -27.785 1.00 72.19 90 ILE A N 1
ATOM 742 C CA . ILE A 1 90 ? 14.576 -0.503 -26.829 1.00 72.19 90 ILE A CA 1
ATOM 743 C C . ILE A 1 90 ? 13.737 -1.519 -27.600 1.00 72.19 90 ILE A C 1
ATOM 745 O O . ILE A 1 90 ? 12.982 -1.148 -28.500 1.00 72.19 90 ILE A O 1
ATOM 749 N N . THR A 1 91 ? 13.867 -2.789 -27.237 1.00 80.38 91 THR A N 1
ATOM 750 C CA . THR A 1 91 ? 13.103 -3.869 -27.865 1.00 80.38 91 THR A CA 1
ATOM 751 C C . THR A 1 91 ? 11.764 -4.067 -27.158 1.00 80.38 91 THR A C 1
ATOM 753 O O . THR A 1 91 ? 11.554 -3.609 -26.033 1.00 80.38 91 THR A O 1
ATOM 756 N N . GLU A 1 92 ? 10.847 -4.787 -27.792 1.00 79.25 92 GLU A N 1
ATOM 757 C CA . GLU A 1 92 ? 9.563 -5.149 -27.188 1.00 79.25 92 GLU A CA 1
ATOM 758 C C . GLU A 1 92 ? 9.729 -5.995 -25.914 1.00 79.25 92 GLU A C 1
ATOM 760 O O . GLU A 1 92 ? 9.077 -5.731 -24.904 1.00 79.25 92 GLU A O 1
ATOM 765 N N . ALA A 1 93 ? 10.713 -6.900 -25.893 1.00 76.44 93 ALA A N 1
ATOM 766 C CA . ALA A 1 93 ? 11.067 -7.67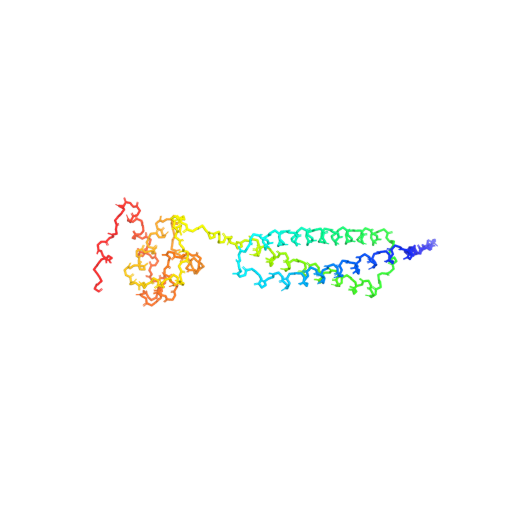6 -24.706 1.00 76.44 93 ALA A CA 1
ATOM 767 C C . ALA A 1 93 ? 11.469 -6.793 -23.505 1.00 76.44 93 ALA A C 1
ATOM 769 O O . ALA A 1 93 ? 11.188 -7.139 -22.357 1.00 76.44 93 ALA A O 1
ATOM 770 N N . ASP A 1 94 ? 12.097 -5.637 -23.744 1.00 72.56 94 ASP A N 1
ATOM 771 C CA . ASP A 1 94 ? 12.453 -4.694 -22.674 1.00 72.56 94 ASP A CA 1
ATOM 772 C C . ASP A 1 94 ? 11.224 -3.975 -22.115 1.00 72.56 94 ASP A C 1
ATOM 774 O O . ASP A 1 94 ? 11.138 -3.725 -20.909 1.00 72.56 94 ASP A O 1
ATOM 778 N N . ARG A 1 95 ? 10.252 -3.669 -22.983 1.00 77.31 95 ARG A N 1
ATOM 779 C CA . ARG A 1 95 ? 8.973 -3.068 -22.582 1.00 77.31 95 ARG A CA 1
ATOM 780 C C . ARG A 1 95 ? 8.170 -4.036 -21.720 1.00 77.31 95 ARG A C 1
ATOM 782 O O . ARG A 1 95 ? 7.667 -3.625 -20.675 1.00 77.31 95 ARG A O 1
ATOM 789 N N . GLU A 1 96 ? 8.116 -5.312 -22.094 1.00 78.94 96 GLU A N 1
ATOM 790 C CA . GLU A 1 96 ? 7.473 -6.346 -21.275 1.00 78.94 96 GLU A CA 1
ATOM 791 C C . GLU A 1 96 ? 8.151 -6.497 -19.908 1.00 78.94 96 GLU A C 1
ATOM 793 O O . GLU A 1 96 ? 7.487 -6.489 -18.871 1.00 78.94 96 GLU A O 1
ATOM 798 N N . LYS A 1 97 ? 9.487 -6.493 -19.852 1.00 76.62 97 LYS A N 1
ATOM 799 C CA . LYS A 1 97 ? 10.220 -6.540 -18.572 1.00 76.62 97 LYS A CA 1
ATOM 800 C C . LYS A 1 97 ? 9.959 -5.315 -17.698 1.00 76.62 97 LYS A C 1
ATOM 802 O O . LYS A 1 97 ? 9.843 -5.442 -16.477 1.00 76.62 97 LYS A O 1
ATOM 807 N N . ALA A 1 98 ? 9.809 -4.134 -18.297 1.00 74.06 98 ALA A N 1
ATOM 808 C CA . ALA A 1 98 ? 9.405 -2.934 -17.572 1.00 74.06 98 ALA A CA 1
ATOM 809 C C . ALA A 1 98 ? 7.981 -3.055 -16.998 1.00 74.06 98 ALA A C 1
ATOM 811 O O . ALA A 1 98 ? 7.764 -2.657 -15.849 1.00 74.06 98 ALA A O 1
ATOM 812 N N . LYS A 1 99 ? 7.032 -3.647 -17.741 1.00 82.50 99 LYS A N 1
ATOM 813 C CA . LYS A 1 99 ? 5.679 -3.940 -17.235 1.00 82.50 99 LYS A CA 1
ATOM 814 C C . LYS A 1 99 ? 5.729 -4.903 -16.048 1.00 82.50 99 LYS A C 1
ATOM 816 O O . LYS A 1 99 ? 5.132 -4.602 -15.014 1.00 82.50 99 LYS A O 1
ATOM 821 N N . ILE A 1 100 ? 6.503 -5.988 -16.151 1.00 79.62 100 ILE A N 1
ATOM 822 C CA . ILE A 1 100 ? 6.713 -6.952 -15.056 1.00 79.62 100 ILE A CA 1
ATOM 823 C C . ILE A 1 100 ? 7.268 -6.235 -13.820 1.00 79.62 100 ILE A C 1
ATOM 825 O O . ILE A 1 100 ? 6.709 -6.359 -12.736 1.00 79.62 100 ILE A O 1
ATOM 829 N N . ALA A 1 101 ? 8.311 -5.413 -13.965 1.00 74.12 101 ALA A N 1
ATOM 830 C CA . ALA A 1 101 ? 8.897 -4.678 -12.842 1.00 74.12 101 ALA A CA 1
ATOM 831 C C . ALA A 1 101 ? 7.893 -3.731 -12.151 1.00 74.12 101 ALA A C 1
ATOM 833 O O . ALA A 1 101 ? 7.890 -3.608 -10.923 1.00 74.12 101 ALA A O 1
ATOM 834 N N . VAL A 1 102 ? 7.025 -3.064 -12.921 1.00 77.56 102 VAL A N 1
ATOM 835 C CA . VAL A 1 102 ? 5.955 -2.214 -12.373 1.00 77.56 102 VAL A CA 1
ATOM 836 C C . VAL A 1 102 ? 4.907 -3.052 -11.640 1.00 77.56 102 VAL A C 1
ATOM 838 O O . VAL A 1 102 ? 4.506 -2.676 -10.536 1.00 77.56 102 VAL A O 1
ATOM 841 N N . ALA A 1 103 ? 4.491 -4.185 -12.208 1.00 80.69 103 ALA A N 1
ATOM 842 C CA . ALA A 1 103 ? 3.553 -5.105 -11.571 1.00 80.69 103 ALA A CA 1
ATOM 843 C C . ALA A 1 103 ? 4.111 -5.639 -10.241 1.00 80.69 103 ALA A C 1
ATOM 845 O O . ALA A 1 103 ? 3.459 -5.503 -9.206 1.00 80.69 103 ALA A O 1
ATOM 846 N N . THR A 1 104 ? 5.361 -6.111 -10.229 1.00 77.38 104 THR A N 1
ATOM 847 C CA . THR A 1 104 ? 6.049 -6.588 -9.019 1.00 77.38 104 THR A CA 1
ATOM 848 C C . THR A 1 104 ? 6.122 -5.508 -7.937 1.00 77.38 104 THR A C 1
ATOM 850 O O . THR A 1 104 ? 5.866 -5.778 -6.767 1.00 77.38 104 THR A O 1
ATOM 853 N N . SER A 1 105 ? 6.399 -4.252 -8.305 1.00 77.00 105 SER A N 1
ATOM 854 C CA . SER A 1 105 ? 6.408 -3.132 -7.351 1.00 77.00 105 SER A CA 1
ATOM 855 C C . SER A 1 105 ? 5.033 -2.871 -6.720 1.00 77.00 105 SER A C 1
ATOM 857 O O . SER A 1 105 ? 4.946 -2.567 -5.523 1.00 77.00 105 SER A O 1
ATOM 859 N N . ARG A 1 106 ? 3.952 -2.997 -7.502 1.00 83.69 106 ARG A N 1
ATOM 860 C CA . ARG A 1 106 ? 2.578 -2.876 -6.992 1.00 83.69 106 ARG A CA 1
ATOM 861 C C . ARG A 1 106 ? 2.253 -4.009 -6.022 1.00 83.69 106 ARG A C 1
ATOM 863 O O . ARG A 1 106 ? 1.689 -3.737 -4.963 1.00 83.69 106 ARG A O 1
ATOM 870 N N . GLU A 1 107 ? 2.654 -5.237 -6.340 1.00 79.94 107 GLU A N 1
ATO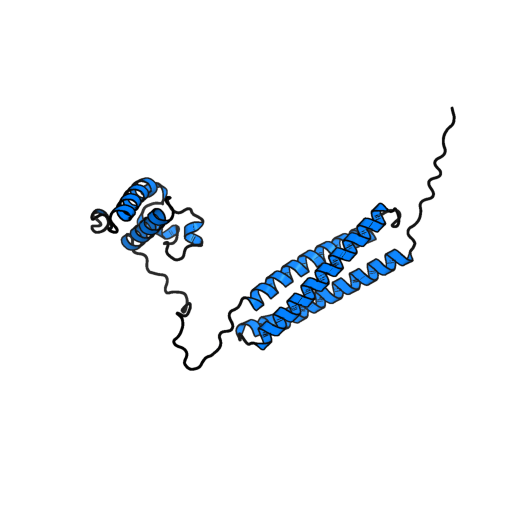M 871 C CA . GLU A 1 107 ? 2.459 -6.387 -5.451 1.00 79.94 107 GLU A CA 1
ATOM 872 C C . GLU A 1 107 ? 3.240 -6.244 -4.141 1.00 79.94 107 GLU A C 1
ATOM 874 O O . GLU A 1 107 ? 2.639 -6.341 -3.072 1.00 79.94 107 GLU A O 1
ATOM 879 N N . LEU A 1 108 ? 4.524 -5.868 -4.181 1.00 76.12 108 LEU A N 1
ATOM 880 C CA . LEU A 1 108 ? 5.306 -5.590 -2.966 1.00 76.12 108 LEU A CA 1
ATOM 881 C C . LEU A 1 108 ? 4.639 -4.527 -2.080 1.00 76.12 108 LEU A C 1
ATOM 883 O O . LEU A 1 108 ? 4.562 -4.686 -0.864 1.00 76.12 108 LEU A O 1
ATOM 887 N N . THR A 1 109 ? 4.057 -3.485 -2.680 1.00 82.38 109 THR A N 1
ATOM 888 C CA . THR A 1 109 ? 3.330 -2.445 -1.935 1.00 82.38 109 THR A CA 1
ATOM 889 C C . THR A 1 109 ? 2.074 -2.998 -1.250 1.00 82.38 109 THR A C 1
ATOM 891 O O . THR A 1 109 ? 1.785 -2.645 -0.101 1.00 82.38 109 THR A O 1
ATOM 894 N N . LYS A 1 110 ? 1.320 -3.879 -1.920 1.00 86.00 110 LYS A N 1
ATOM 895 C CA . LYS A 1 110 ? 0.156 -4.558 -1.324 1.00 86.00 110 LYS A CA 1
ATOM 896 C C . LYS A 1 110 ? 0.582 -5.477 -0.177 1.00 86.00 110 LYS A C 1
ATOM 898 O O . LYS A 1 110 ? -0.028 -5.419 0.893 1.00 86.00 110 LYS A O 1
ATOM 903 N N . LEU A 1 111 ? 1.634 -6.274 -0.372 1.00 77.50 111 LEU A N 1
ATOM 904 C CA . LEU A 1 111 ? 2.180 -7.175 0.647 1.00 77.50 111 LEU A CA 1
ATOM 905 C C . LEU A 1 111 ? 2.676 -6.392 1.865 1.00 77.50 111 LEU A C 1
ATOM 907 O O . LEU A 1 111 ? 2.310 -6.726 2.989 1.00 77.50 111 LEU A O 1
ATOM 911 N N . ARG A 1 112 ? 3.374 -5.270 1.654 1.00 82.75 112 ARG A N 1
ATOM 912 C CA . ARG A 1 112 ? 3.798 -4.359 2.726 1.00 82.75 112 ARG A CA 1
ATOM 913 C C . ARG A 1 112 ? 2.619 -3.861 3.555 1.00 82.75 112 ARG A C 1
ATOM 915 O O . ARG A 1 112 ? 2.676 -3.868 4.779 1.00 82.75 112 ARG A O 1
ATOM 922 N N . ARG A 1 113 ? 1.523 -3.442 2.910 1.00 83.44 113 ARG A N 1
ATOM 923 C CA . ARG A 1 113 ? 0.304 -3.004 3.618 1.00 83.44 113 ARG A CA 1
ATOM 924 C C . ARG A 1 113 ? -0.316 -4.136 4.437 1.00 83.44 113 ARG A C 1
ATOM 926 O O . ARG A 1 113 ? -0.745 -3.892 5.561 1.00 83.44 113 ARG A O 1
ATOM 933 N N . ARG A 1 114 ? -0.357 -5.358 3.896 1.00 78.62 114 ARG A N 1
ATOM 934 C CA . ARG A 1 114 ? -0.857 -6.543 4.613 1.00 78.62 114 ARG A CA 1
ATOM 935 C C . ARG A 1 114 ? 0.014 -6.872 5.827 1.00 78.62 114 ARG A C 1
ATOM 937 O O . ARG A 1 114 ? -0.521 -7.017 6.918 1.00 78.62 114 ARG A O 1
ATOM 944 N N . ALA A 1 115 ? 1.331 -6.888 5.661 1.00 75.44 115 ALA A N 1
ATOM 945 C CA . ALA A 1 115 ? 2.270 -7.165 6.742 1.00 75.44 115 ALA A CA 1
ATOM 946 C C . ALA A 1 115 ? 2.300 -6.044 7.806 1.00 75.44 115 ALA A C 1
ATOM 948 O O . ALA A 1 115 ? 2.369 -6.313 8.997 1.00 75.44 115 ALA A O 1
ATOM 949 N N . LYS A 1 116 ? 2.110 -4.772 7.430 1.00 81.81 116 LYS A N 1
ATOM 950 C CA . LYS A 1 116 ? 1.917 -3.692 8.417 1.00 81.81 116 LYS A CA 1
ATOM 951 C C . LYS A 1 116 ? 0.646 -3.876 9.243 1.00 81.81 116 LYS A C 1
ATOM 953 O O . LYS A 1 116 ? 0.666 -3.656 10.448 1.00 81.81 116 LYS A O 1
ATOM 958 N N . ARG A 1 117 ? -0.456 -4.297 8.611 1.00 79.62 117 ARG A N 1
ATOM 959 C CA . ARG A 1 117 ? -1.692 -4.633 9.337 1.00 79.62 117 ARG A CA 1
ATOM 960 C C . ARG A 1 117 ? -1.487 -5.817 10.278 1.00 79.62 117 ARG A C 1
ATOM 962 O O . ARG A 1 117 ? -2.086 -5.814 11.341 1.00 79.62 117 ARG A O 1
ATOM 969 N N . ALA A 1 118 ? -0.647 -6.781 9.901 1.00 70.75 118 ALA A N 1
ATOM 970 C CA . ALA A 1 118 ? -0.220 -7.885 10.756 1.00 70.75 118 ALA A CA 1
ATOM 971 C C . ALA A 1 118 ? 0.461 -7.429 12.038 1.00 70.75 118 ALA A C 1
ATOM 973 O O . ALA A 1 118 ? 0.002 -7.779 13.121 1.00 70.75 118 ALA A O 1
ATOM 974 N N . VAL A 1 119 ? 1.478 -6.584 11.916 1.00 73.62 119 VAL A N 1
ATOM 975 C CA . VAL A 1 119 ? 2.214 -6.058 13.072 1.00 73.62 119 VAL A CA 1
ATOM 976 C C . VAL A 1 119 ? 1.347 -5.147 13.948 1.00 73.62 119 VAL A C 1
ATOM 978 O O . VAL A 1 119 ? 1.508 -5.119 15.163 1.00 73.62 119 VAL A O 1
ATOM 981 N N . ALA A 1 120 ? 0.399 -4.420 13.350 1.00 69.69 120 ALA A N 1
ATOM 982 C CA . ALA A 1 120 ? -0.485 -3.508 14.071 1.00 69.69 120 ALA A CA 1
ATOM 983 C C . ALA A 1 120 ? -1.596 -4.203 14.886 1.00 69.69 120 ALA A C 1
ATOM 985 O O . ALA A 1 120 ? -2.312 -3.516 15.617 1.00 69.69 120 ALA A O 1
ATOM 986 N N . VAL A 1 121 ? -1.782 -5.527 14.770 1.00 63.72 121 VAL A N 1
ATOM 987 C CA . VAL A 1 121 ? -2.727 -6.252 15.635 1.00 63.72 121 VAL A CA 1
ATOM 988 C C . VAL A 1 121 ? -2.145 -6.282 17.053 1.00 63.72 121 VAL A C 1
ATOM 990 O O . VAL A 1 121 ? -1.060 -6.832 17.241 1.00 63.72 121 VAL A O 1
ATOM 993 N N . PRO A 1 122 ? -2.825 -5.704 18.061 1.00 55.81 122 PRO A N 1
ATOM 994 C CA . PRO A 1 122 ? -2.326 -5.731 19.426 1.00 55.81 122 PRO A CA 1
ATOM 995 C C . PRO A 1 122 ? -2.193 -7.182 19.894 1.00 55.81 122 PRO A C 1
ATOM 997 O O . PRO A 1 122 ? -3.146 -7.958 19.799 1.00 55.81 122 PRO A O 1
ATOM 1000 N N . ILE A 1 123 ? -1.008 -7.536 20.404 1.00 54.81 123 ILE A N 1
ATOM 1001 C CA . ILE A 1 123 ? -0.783 -8.796 21.114 1.00 54.81 123 ILE A CA 1
ATOM 1002 C C . ILE A 1 123 ? -1.739 -8.768 22.302 1.00 54.81 123 ILE A C 1
ATOM 1004 O O . ILE A 1 123 ? -1.553 -7.992 23.241 1.00 54.81 123 ILE A O 1
ATOM 1008 N N . ALA A 1 124 ? -2.790 -9.582 22.254 1.00 45.81 124 ALA A N 1
ATOM 1009 C CA . ALA A 1 124 ? -3.602 -9.849 23.425 1.00 45.81 124 ALA A CA 1
ATOM 1010 C C . ALA A 1 124 ? -2.748 -10.709 24.360 1.00 45.81 124 ALA A C 1
ATOM 1012 O O . ALA A 1 124 ? -2.844 -11.935 24.361 1.00 45.81 124 ALA A O 1
ATOM 1013 N N . VAL A 1 125 ? -1.853 -10.064 25.113 1.00 45.31 125 VAL A N 1
ATOM 1014 C CA . VAL A 1 125 ? -1.136 -10.711 26.205 1.00 45.31 125 VAL A CA 1
ATOM 1015 C C . VAL A 1 125 ? -2.218 -11.214 27.148 1.00 45.31 125 VAL A C 1
ATOM 1017 O O . VAL A 1 125 ? -2.946 -10.434 27.764 1.00 45.31 125 VAL A O 1
ATOM 1020 N N . SER A 1 126 ? -2.372 -12.532 27.199 1.00 41.78 126 SER A N 1
ATOM 1021 C CA . SER A 1 126 ? -3.208 -13.192 28.188 1.00 41.78 126 SER A CA 1
ATOM 1022 C C . SER A 1 126 ? -2.493 -13.071 29.531 1.00 41.78 126 SER A C 1
ATOM 1024 O O . SER A 1 126 ? -1.803 -13.986 29.957 1.00 41.78 126 SER A O 1
ATOM 1026 N N . ILE A 1 127 ? -2.594 -11.901 30.166 1.00 40.94 127 ILE A N 1
ATOM 1027 C CA . ILE A 1 127 ? -2.255 -11.731 31.577 1.00 40.94 127 ILE A CA 1
ATOM 1028 C C . ILE A 1 127 ? -3.416 -12.370 32.348 1.00 40.94 127 ILE A C 1
ATOM 1030 O O . ILE A 1 127 ? -4.545 -11.896 32.191 1.00 40.94 127 ILE A O 1
ATOM 1034 N N . PRO A 1 128 ? -3.196 -13.416 33.165 1.00 42.66 128 PRO A N 1
ATOM 1035 C CA . PRO A 1 128 ? -4.287 -14.095 33.862 1.00 42.66 128 PRO A CA 1
ATOM 1036 C C . PRO A 1 128 ? -5.052 -13.209 34.859 1.00 42.66 128 PRO A C 1
ATOM 1038 O O . PRO A 1 128 ? -6.111 -13.622 35.307 1.00 42.66 128 PRO A O 1
ATOM 1041 N N . ASN A 1 129 ? -4.556 -12.011 35.208 1.00 44.59 129 ASN A N 1
ATOM 1042 C CA . ASN A 1 129 ? -5.151 -11.183 36.266 1.00 44.59 129 ASN A CA 1
ATOM 1043 C C . ASN A 1 129 ? -4.882 -9.662 36.185 1.00 44.59 129 ASN A C 1
ATOM 1045 O O . ASN A 1 129 ? -4.976 -8.967 37.192 1.00 44.59 129 ASN A O 1
ATOM 1049 N N . ALA A 1 130 ? -4.568 -9.094 35.015 1.00 41.03 130 ALA A N 1
ATOM 1050 C CA . ALA A 1 130 ? -4.543 -7.628 34.902 1.00 41.03 130 ALA A CA 1
ATOM 1051 C C . ALA A 1 130 ? -5.981 -7.070 34.955 1.00 41.03 130 ALA A C 1
ATOM 1053 O O . ALA A 1 130 ? -6.853 -7.633 34.278 1.00 41.03 130 ALA A O 1
ATOM 1054 N N . PRO A 1 131 ? -6.255 -5.961 35.678 1.00 41.81 131 PRO A N 1
ATOM 1055 C CA . PRO A 1 131 ? -7.522 -5.256 35.545 1.00 41.81 131 PRO A CA 1
ATOM 1056 C C . PRO A 1 131 ? -7.700 -4.920 34.068 1.00 41.81 131 PRO A C 1
ATOM 1058 O O . PRO A 1 131 ? -6.871 -4.246 33.453 1.00 41.81 131 PRO A O 1
ATOM 1061 N N . ARG A 1 132 ? -8.738 -5.503 33.465 1.00 41.81 132 ARG A N 1
ATOM 1062 C CA . ARG A 1 132 ? -9.010 -5.376 32.036 1.00 41.81 132 ARG A CA 1
ATOM 1063 C C . ARG A 1 132 ? -9.131 -3.893 31.704 1.00 41.81 132 ARG A C 1
ATOM 1065 O O . ARG A 1 132 ? -10.153 -3.285 32.007 1.00 41.81 132 ARG A O 1
ATOM 1072 N N . ALA A 1 133 ? -8.139 -3.348 31.000 1.00 44.19 133 ALA A N 1
ATOM 1073 C CA . ALA A 1 133 ? -8.357 -2.170 30.172 1.00 44.19 133 ALA A CA 1
ATOM 1074 C C . ALA A 1 133 ? -9.636 -2.416 29.346 1.00 44.19 133 ALA A C 1
ATOM 1076 O O . ALA A 1 133 ? -9.841 -3.559 28.908 1.00 44.19 133 ALA A O 1
ATOM 1077 N N . PRO A 1 134 ? -10.522 -1.415 29.182 1.00 40.75 134 PRO A N 1
ATOM 1078 C CA . PRO A 1 134 ? -11.838 -1.617 28.597 1.00 40.75 134 PRO A CA 1
ATOM 1079 C C . PRO A 1 134 ? -11.683 -2.312 27.248 1.00 40.75 134 PRO A C 1
ATOM 1081 O O . PRO A 1 134 ? -11.184 -1.753 26.270 1.00 40.75 134 PRO A O 1
ATOM 1084 N N . ARG A 1 135 ? -12.068 -3.591 27.224 1.00 43.97 135 ARG A N 1
ATOM 1085 C CA . ARG A 1 135 ? -12.132 -4.393 26.010 1.00 43.97 135 ARG A CA 1
ATOM 1086 C C . ARG A 1 135 ? -12.980 -3.593 25.027 1.00 43.97 135 ARG A C 1
ATOM 1088 O O . ARG A 1 135 ? -14.091 -3.202 25.382 1.00 43.97 135 ARG A O 1
ATOM 1095 N N . LYS A 1 136 ? -12.516 -3.409 23.785 1.00 46.25 136 LYS A N 1
ATOM 1096 C CA . LYS A 1 136 ? -13.451 -3.255 22.661 1.00 46.25 136 LYS A CA 1
ATOM 1097 C C . LYS A 1 136 ? -14.345 -4.488 22.719 1.00 46.25 136 LYS A C 1
ATOM 1099 O O . LYS A 1 136 ? -13.917 -5.586 22.371 1.00 46.25 136 LYS A O 1
ATOM 1104 N N . GLY A 1 137 ? -15.504 -4.310 23.344 1.00 36.38 137 GLY A N 1
ATOM 1105 C CA . GLY A 1 137 ? -16.417 -5.379 23.687 1.00 36.38 137 GLY A CA 1
ATOM 1106 C C . GLY A 1 137 ? -16.934 -6.091 22.438 1.00 36.38 137 GLY A C 1
ATOM 1107 O O . GLY A 1 137 ? -16.694 -5.631 21.316 1.00 36.38 137 GLY A O 1
ATOM 1108 N N . PRO A 1 138 ? -17.663 -7.203 22.622 1.00 39.66 138 PRO A N 1
ATOM 1109 C CA . PRO A 1 138 ? -18.433 -7.805 21.538 1.0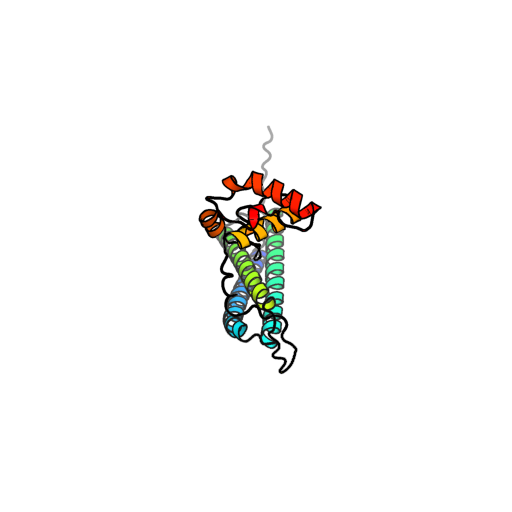0 39.66 138 PRO A CA 1
ATOM 1110 C C . PRO A 1 138 ? -19.267 -6.692 20.911 1.00 39.66 138 PRO A C 1
ATOM 1112 O O . PRO A 1 138 ? -19.949 -6.005 21.667 1.00 39.66 138 PRO A O 1
ATOM 1115 N N . ALA A 1 139 ? -19.099 -6.463 19.599 1.00 47.12 139 ALA A N 1
ATOM 1116 C CA . ALA A 1 139 ? -19.798 -5.465 18.785 1.00 47.12 139 ALA A CA 1
ATOM 1117 C C . ALA A 1 139 ? -20.486 -4.402 19.646 1.00 47.12 139 ALA A C 1
ATOM 1119 O O . ALA A 1 139 ? -21.659 -4.602 19.956 1.00 47.12 139 ALA A O 1
ATOM 1120 N N . ALA A 1 140 ? -19.719 -3.395 20.113 1.00 45.72 140 ALA A N 1
ATOM 1121 C CA . ALA A 1 140 ? -20.163 -2.342 21.033 1.00 45.72 140 ALA A CA 1
ATOM 1122 C C . ALA A 1 140 ? -21.665 -2.157 20.877 1.00 45.72 140 ALA A C 1
ATOM 1124 O O . ALA A 1 140 ? -22.070 -1.702 19.804 1.00 45.72 140 ALA A O 1
ATOM 1125 N N . LYS A 1 141 ? -22.449 -2.686 21.846 1.00 49.06 141 LYS A N 1
ATOM 1126 C CA . LYS A 1 141 ? -23.919 -2.750 21.783 1.00 49.06 141 LYS A CA 1
ATOM 1127 C C . LYS A 1 141 ? -24.347 -1.462 21.117 1.00 49.06 141 LYS A C 1
ATOM 1129 O O . LYS A 1 141 ? -24.071 -0.419 21.706 1.00 49.06 141 LYS A O 1
ATOM 1134 N N . ARG A 1 142 ? -24.851 -1.532 19.873 1.00 57.97 142 ARG A N 1
ATOM 1135 C CA . ARG A 1 142 ? -25.165 -0.337 19.079 1.00 57.97 142 ARG A CA 1
ATOM 1136 C C . ARG A 1 142 ? -25.926 0.576 20.021 1.00 57.97 142 ARG A C 1
ATOM 1138 O O . ARG A 1 142 ? -27.004 0.178 20.466 1.00 57.97 142 ARG A O 1
ATOM 1145 N N . ARG A 1 143 ? -25.296 1.681 20.438 1.00 66.00 143 ARG A N 1
ATOM 1146 C CA . ARG A 1 143 ? -25.869 2.574 21.442 1.00 66.00 143 ARG A CA 1
ATOM 1147 C C . ARG A 1 143 ? -27.235 2.924 20.869 1.00 66.00 143 ARG A C 1
ATOM 1149 O O . ARG A 1 143 ? -27.309 3.372 19.724 1.00 66.00 143 ARG A O 1
ATOM 1156 N N . ARG A 1 144 ? -28.309 2.528 21.558 1.00 81.31 144 ARG A N 1
ATOM 1157 C CA . ARG A 1 144 ? -29.656 2.844 21.090 1.00 81.31 144 ARG A CA 1
ATOM 1158 C C . ARG A 1 144 ? -29.757 4.352 21.233 1.00 81.31 144 ARG A C 1
ATOM 1160 O O . ARG A 1 144 ? -29.784 4.855 22.349 1.00 81.31 144 ARG A O 1
ATOM 1167 N N . TRP A 1 145 ? -29.649 5.042 20.109 1.00 88.50 145 TRP A N 1
ATOM 1168 C CA . TRP A 1 145 ? -29.804 6.482 20.054 1.00 88.50 145 TRP A CA 1
ATOM 1169 C C . TRP A 1 145 ? -31.278 6.799 20.280 1.00 88.50 145 TRP A C 1
ATOM 1171 O O . TRP A 1 145 ? -32.124 6.208 19.609 1.00 88.50 145 TRP A O 1
ATOM 1181 N N . THR A 1 146 ? -31.560 7.676 21.236 1.00 91.00 146 THR A N 1
ATOM 1182 C CA . THR A 1 146 ? -32.825 8.415 21.306 1.00 91.00 146 THR A CA 1
ATOM 1183 C C . THR A 1 146 ? -32.643 9.750 20.583 1.00 91.00 146 THR A C 1
ATOM 1185 O O . THR A 1 146 ? -31.500 10.118 20.279 1.00 91.00 146 THR A O 1
ATOM 1188 N N . ALA A 1 147 ? -33.736 10.455 20.284 1.00 86.50 147 ALA A N 1
ATOM 1189 C CA . ALA A 1 147 ? -33.659 11.769 19.652 1.00 86.50 147 ALA A CA 1
ATOM 1190 C C . ALA A 1 147 ? -32.875 12.748 20.543 1.00 86.50 147 ALA A C 1
ATOM 1192 O O . ALA A 1 147 ? -31.911 13.355 20.088 1.00 86.50 147 ALA A O 1
ATOM 1193 N N . GLU A 1 148 ? -33.164 12.781 21.844 1.00 85.94 148 GLU A N 1
ATOM 1194 C CA . GLU A 1 148 ? -32.494 13.660 22.809 1.00 85.94 148 GLU A CA 1
ATOM 1195 C C . GLU A 1 148 ? -31.002 13.329 22.897 1.00 85.94 148 GLU A C 1
ATOM 1197 O O . GLU A 1 148 ? -30.148 14.204 22.786 1.00 85.94 148 GLU A O 1
ATOM 1202 N N . GLY A 1 149 ? -30.656 12.041 23.010 1.00 88.06 149 GLY A N 1
ATOM 1203 C CA . GLY A 1 149 ? -29.259 11.619 23.054 1.00 88.06 149 GLY A CA 1
ATOM 1204 C C . GLY A 1 149 ? -28.495 11.996 21.783 1.00 88.06 149 GLY A C 1
ATOM 1205 O O . GLY A 1 149 ? -27.333 12.394 21.861 1.00 88.06 149 GLY A O 1
ATOM 1206 N N . ALA A 1 150 ? -29.142 11.887 20.619 1.00 91.06 150 ALA A N 1
ATOM 1207 C CA . ALA A 1 150 ? -28.567 12.303 19.346 1.00 91.06 150 ALA A CA 1
ATOM 1208 C C . ALA A 1 150 ? -28.360 13.824 19.290 1.00 91.06 150 ALA A C 1
ATOM 1210 O O . ALA A 1 150 ? -27.294 14.254 18.857 1.00 91.06 150 ALA A O 1
ATOM 1211 N N . TRP A 1 151 ? -29.324 14.614 19.769 1.00 91.06 151 TRP A N 1
ATOM 1212 C CA . TRP A 1 151 ? -29.228 16.074 19.829 1.00 91.06 151 TRP A CA 1
ATOM 1213 C C . TRP A 1 151 ? -28.077 16.538 20.721 1.00 91.06 151 TRP A C 1
ATOM 1215 O O . TRP A 1 151 ? -27.213 17.291 20.279 1.00 91.06 151 TRP A O 1
ATOM 1225 N N . VAL A 1 152 ? -27.976 15.992 21.936 1.00 89.75 152 VAL A N 1
ATOM 1226 C CA . VAL A 1 152 ? -26.882 16.314 22.866 1.00 89.75 152 VAL A CA 1
ATOM 1227 C C . VAL A 1 152 ? -25.519 15.993 22.261 1.00 89.75 152 VAL A C 1
ATOM 1229 O O . VAL A 1 152 ? -24.607 16.813 22.319 1.00 89.75 152 VAL A O 1
ATOM 1232 N N . ALA A 1 153 ? -25.381 14.831 21.620 1.00 92.50 153 ALA A N 1
ATOM 1233 C CA . ALA A 1 153 ? -24.129 14.453 20.972 1.00 92.50 153 ALA A CA 1
ATOM 1234 C C . ALA A 1 153 ? -23.746 15.399 19.819 1.00 92.50 153 ALA A C 1
ATOM 1236 O O . ALA A 1 153 ? -22.559 15.658 19.610 1.00 92.50 153 ALA A O 1
ATOM 1237 N N . LEU A 1 154 ? -24.732 15.910 19.073 1.00 92.81 154 LEU A N 1
ATOM 1238 C CA . LEU A 1 154 ? -24.509 16.911 18.031 1.00 92.81 154 LEU A CA 1
ATOM 1239 C C . LEU A 1 154 ? -24.062 18.246 18.645 1.00 92.81 154 LEU A C 1
ATOM 1241 O O . LEU A 1 154 ? -23.065 18.800 18.185 1.00 92.81 154 LEU A O 1
ATOM 1245 N N . ILE A 1 155 ? -24.732 18.721 19.703 1.00 91.00 155 ILE A N 1
ATOM 1246 C CA . ILE A 1 155 ? -24.386 19.967 20.411 1.00 91.00 155 ILE A CA 1
ATOM 1247 C C . ILE A 1 155 ? -22.963 19.896 20.959 1.00 91.00 155 ILE A C 1
ATOM 1249 O O . ILE A 1 155 ? -22.156 20.790 20.706 1.00 91.00 155 ILE A O 1
ATOM 1253 N N . GLU A 1 156 ? -22.624 18.824 21.680 1.00 90.25 156 GLU A N 1
ATOM 1254 C CA . GLU A 1 156 ? -21.289 18.635 22.258 1.00 90.25 156 GLU A CA 1
ATOM 1255 C C . GLU A 1 156 ? -20.204 18.635 21.175 1.00 90.25 156 GLU A C 1
ATOM 1257 O O . GLU A 1 156 ? -19.133 19.228 21.342 1.00 90.25 156 GLU A O 1
ATOM 1262 N N . TRP A 1 157 ? -20.483 17.991 20.037 1.00 94.06 157 TRP A N 1
ATOM 1263 C CA . TRP A 1 157 ? -19.567 17.976 18.905 1.00 94.06 157 TRP A CA 1
ATOM 1264 C C . TRP A 1 157 ? -19.393 19.371 18.306 1.00 94.06 157 TRP A C 1
ATOM 1266 O O . TRP A 1 157 ? -18.259 19.811 18.120 1.00 94.06 157 TRP A O 1
ATOM 1276 N N . THR A 1 158 ? -20.487 20.090 18.053 1.00 92.31 158 THR A N 1
ATOM 1277 C CA . THR A 1 158 ? -20.459 21.433 17.462 1.00 92.31 158 THR A CA 1
ATOM 1278 C C . THR A 1 158 ? -19.840 22.465 18.397 1.00 92.31 158 THR A C 1
ATOM 1280 O O . THR A 1 158 ? -19.046 23.289 17.948 1.00 92.31 158 THR A O 1
ATOM 1283 N N . ALA A 1 159 ? -20.073 22.373 19.705 1.00 88.00 159 ALA A N 1
ATOM 1284 C CA . ALA A 1 159 ? -19.411 23.216 20.698 1.00 88.00 159 ALA A CA 1
ATOM 1285 C C . ALA A 1 159 ? -17.886 23.001 20.706 1.00 88.00 159 ALA A C 1
ATOM 1287 O O . ALA A 1 159 ? -17.113 23.953 20.877 1.00 88.00 159 ALA A O 1
ATOM 1288 N N . LYS A 1 160 ? -17.447 21.754 20.478 1.00 91.31 160 LYS A N 1
ATOM 1289 C CA . LYS A 1 160 ? -16.032 21.368 20.404 1.00 91.31 160 LYS A CA 1
ATOM 1290 C C . LYS A 1 160 ? -15.361 21.808 19.102 1.00 91.31 160 LYS A C 1
ATOM 1292 O O . LYS A 1 160 ? -14.221 22.265 19.144 1.00 91.31 160 LYS A O 1
ATOM 1297 N N . THR A 1 161 ? -16.013 21.634 17.955 1.00 91.62 161 THR A N 1
ATOM 1298 C CA . THR A 1 161 ? -15.408 21.880 16.631 1.00 91.62 161 THR A CA 1
ATOM 1299 C C . THR A 1 161 ? -15.689 23.274 16.076 1.00 91.62 161 THR A C 1
ATOM 1301 O O . THR A 1 161 ? -14.964 23.730 15.195 1.00 91.62 161 THR A O 1
ATOM 1304 N N . GLY A 1 162 ? -16.710 23.958 16.594 1.00 90.50 162 GLY A N 1
ATOM 1305 C CA . GLY A 1 162 ? -17.175 25.260 16.119 1.00 90.50 162 GLY A CA 1
ATOM 1306 C C . GLY A 1 162 ? -18.021 25.204 14.844 1.00 90.50 162 GLY A C 1
ATOM 1307 O O . GLY A 1 162 ? -18.267 26.249 14.252 1.00 90.50 162 GLY A O 1
ATOM 1308 N N . ALA A 1 163 ? -18.437 24.018 14.391 1.00 91.25 163 ALA A N 1
ATOM 1309 C CA . ALA A 1 163 ? -19.267 23.849 13.197 1.00 91.25 163 ALA A CA 1
ATOM 1310 C C . ALA A 1 163 ? -20.234 22.657 13.342 1.00 91.25 163 ALA A C 1
ATOM 1312 O O . ALA A 1 163 ? -20.021 21.815 14.213 1.00 91.25 163 ALA A O 1
ATOM 1313 N N . PRO A 1 164 ? -21.284 22.537 12.510 1.00 92.06 164 PRO A N 1
ATOM 1314 C CA . PRO A 1 164 ? -22.088 21.316 12.395 1.00 92.06 164 PRO A CA 1
ATOM 1315 C C . PRO A 1 164 ? -21.320 20.139 11.755 1.00 92.06 164 PRO A C 1
ATOM 1317 O O . PRO A 1 164 ? -20.464 20.363 10.888 1.00 92.06 164 PRO A O 1
ATOM 1320 N N . PRO A 1 165 ? -21.597 18.880 12.149 1.00 92.19 165 PRO A N 1
ATOM 1321 C CA . PRO A 1 165 ? -20.873 17.708 11.650 1.00 92.19 165 PRO A CA 1
ATOM 1322 C C . PRO A 1 165 ? -21.103 17.443 10.168 1.00 92.19 165 PRO A C 1
ATOM 1324 O O . PRO A 1 165 ? -22.220 17.474 9.669 1.00 92.19 165 PRO A O 1
ATOM 1327 N N . ARG A 1 166 ? -20.044 17.120 9.426 1.00 92.00 166 ARG A N 1
ATOM 1328 C CA . ARG A 1 166 ? -20.153 16.756 8.007 1.00 92.00 166 ARG A CA 1
ATOM 1329 C C . ARG A 1 166 ? -20.486 15.275 7.865 1.00 92.00 166 ARG A C 1
ATOM 1331 O O . ARG A 1 166 ? -20.229 14.466 8.752 1.00 92.00 166 ARG A O 1
ATOM 1338 N N . ALA A 1 167 ? -20.955 14.875 6.680 1.00 86.75 167 ALA A N 1
ATOM 1339 C CA . ALA A 1 167 ? -21.258 13.473 6.356 1.00 86.75 167 ALA A CA 1
ATOM 1340 C C . ALA A 1 167 ? -20.105 12.494 6.683 1.00 86.75 167 ALA A C 1
ATOM 1342 O O . ALA A 1 167 ? -20.338 11.348 7.066 1.00 86.75 167 ALA A O 1
ATOM 1343 N N . VAL A 1 168 ? -18.855 12.947 6.544 1.00 89.25 168 VAL A N 1
ATOM 1344 C CA . VAL A 1 168 ? -17.650 12.154 6.835 1.00 89.25 168 VAL A CA 1
ATOM 1345 C C . VAL A 1 168 ? -17.428 11.966 8.341 1.00 89.25 168 VAL A C 1
ATOM 1347 O O . VAL A 1 168 ? -16.921 10.921 8.752 1.00 89.25 168 VAL A O 1
ATOM 1350 N N . ASP A 1 169 ? -17.845 12.925 9.166 1.00 91.44 169 ASP A N 1
ATOM 1351 C CA . ASP A 1 169 ? -17.618 12.914 10.613 1.00 91.44 169 ASP A CA 1
ATOM 1352 C C . ASP A 1 169 ? -18.479 11.847 11.292 1.00 91.44 169 ASP A C 1
ATOM 1354 O O . ASP A 1 169 ? -17.964 11.061 12.083 1.00 91.44 169 ASP A O 1
ATOM 1358 N N . PHE A 1 170 ? -19.734 11.682 10.861 1.00 89.62 170 PHE A N 1
ATOM 1359 C CA . PHE A 1 170 ? -20.633 10.614 11.328 1.00 89.62 170 PHE A CA 1
ATOM 1360 C C . PHE A 1 170 ? -20.097 9.191 11.118 1.00 89.62 170 PHE A C 1
ATOM 1362 O O . PHE A 1 170 ? -20.560 8.243 11.752 1.00 89.62 170 PHE A O 1
ATOM 1369 N N . ARG A 1 171 ? -19.150 9.006 10.190 1.00 83.31 171 ARG A N 1
ATOM 1370 C CA . ARG A 1 171 ? -18.504 7.710 9.947 1.00 83.31 171 ARG A CA 1
ATOM 1371 C C . ARG A 1 171 ? -17.271 7.500 10.823 1.00 83.31 171 ARG A C 1
ATOM 1373 O O . ARG A 1 171 ? -16.938 6.355 11.131 1.00 83.31 171 ARG A O 1
ATOM 1380 N N . ASN A 1 172 ? -16.572 8.581 11.150 1.00 85.75 172 ASN A N 1
ATOM 1381 C CA . ASN A 1 172 ? -15.268 8.534 11.801 1.00 85.75 172 ASN A CA 1
ATOM 1382 C C . ASN A 1 172 ? -15.353 8.758 13.315 1.00 85.75 172 ASN A C 1
ATOM 1384 O O . ASN A 1 172 ? -14.462 8.301 14.028 1.00 85.75 172 ASN A O 1
ATOM 1388 N N . GLU A 1 173 ? -16.413 9.407 13.798 1.00 87.75 173 GLU A N 1
ATOM 1389 C CA . GLU A 1 173 ? -16.597 9.748 15.203 1.00 87.75 173 GLU A CA 1
ATOM 1390 C C . GLU A 1 173 ? -17.618 8.810 15.875 1.00 87.75 173 GLU A C 1
ATOM 1392 O O . GLU A 1 173 ? -18.816 8.894 15.599 1.00 87.75 173 GLU A O 1
ATOM 1397 N N . PRO A 1 174 ? -17.184 7.903 16.769 1.00 85.19 174 PRO A N 1
ATOM 1398 C CA . PRO A 1 174 ? -18.087 6.980 17.455 1.00 85.19 174 PRO A CA 1
ATOM 1399 C C . PRO A 1 174 ? -19.027 7.656 18.463 1.00 85.19 174 PRO A C 1
ATOM 1401 O O . PRO A 1 174 ? -19.993 7.017 18.885 1.00 85.19 174 PRO A O 1
ATOM 1404 N N . SER A 1 175 ? -18.752 8.899 18.880 1.00 86.81 175 SER A N 1
ATOM 1405 C CA . SER A 1 175 ? -19.647 9.654 19.764 1.00 86.81 175 SER A CA 1
ATOM 1406 C C . SER A 1 175 ? -20.839 10.274 19.036 1.00 86.81 175 SER A C 1
ATOM 1408 O O . SER A 1 175 ? -21.739 10.749 19.714 1.00 86.81 175 SER A O 1
ATOM 1410 N N . LEU A 1 176 ? -20.876 10.251 17.699 1.00 91.75 176 LEU A N 1
ATOM 1411 C CA . LEU A 1 176 ? -22.000 10.758 16.917 1.00 91.75 176 LEU A CA 1
ATOM 1412 C C . LEU A 1 176 ? -23.005 9.645 16.561 1.00 91.75 176 LEU A C 1
ATOM 1414 O O . LEU A 1 176 ? -22.623 8.483 16.368 1.00 91.75 176 LEU A O 1
ATOM 1418 N N . PRO A 1 177 ? -24.302 9.976 16.423 1.00 91.94 177 PRO A N 1
ATOM 1419 C CA . PRO A 1 177 ? -25.273 9.084 15.801 1.00 91.94 177 PRO A CA 1
ATOM 1420 C C . PRO A 1 177 ? -24.914 8.816 14.338 1.00 91.94 177 PRO A C 1
ATOM 1422 O O . PRO A 1 177 ? -24.243 9.602 13.684 1.00 91.94 177 PRO A O 1
ATOM 1425 N N . SER A 1 178 ? -25.387 7.709 13.766 1.00 91.56 178 SER A N 1
ATOM 1426 C CA . SER A 1 178 ? -25.239 7.515 12.318 1.00 91.56 178 SER A CA 1
ATOM 1427 C C . SER A 1 178 ? -26.038 8.575 11.554 1.00 91.56 178 SER A C 1
ATOM 1429 O O . SER A 1 178 ? -27.150 8.892 11.969 1.00 91.56 178 SER A O 1
ATOM 1431 N N . TYR A 1 179 ? -25.553 9.018 10.391 1.00 90.75 179 TYR A N 1
ATOM 1432 C CA . TYR A 1 179 ? -26.260 9.994 9.546 1.00 90.75 179 TYR A CA 1
ATOM 1433 C C . TYR A 1 179 ? -27.723 9.605 9.252 1.00 90.75 179 TYR A C 1
ATOM 1435 O O . TYR A 1 179 ? -28.619 10.437 9.329 1.00 90.75 179 TYR A O 1
ATOM 1443 N N . ALA A 1 180 ? -27.985 8.314 9.021 1.00 89.81 180 ALA A N 1
ATOM 1444 C CA . ALA A 1 180 ? -29.341 7.794 8.832 1.00 89.81 180 ALA A CA 1
ATOM 1445 C C . ALA A 1 180 ? -30.260 8.040 10.046 1.00 89.81 180 ALA A C 1
ATOM 1447 O O . ALA A 1 180 ? -31.432 8.341 9.871 1.00 89.81 180 ALA A O 1
ATOM 1448 N N . LYS A 1 181 ? -29.722 7.962 11.271 1.00 91.06 181 LYS A N 1
ATOM 1449 C CA . LYS A 1 181 ? -30.480 8.221 12.505 1.00 91.06 181 LYS A CA 1
ATOM 1450 C C . LYS A 1 181 ? -30.770 9.702 12.711 1.00 91.06 181 LYS A C 1
ATOM 1452 O O . LYS A 1 181 ? -31.846 10.033 13.179 1.00 91.06 181 LYS A O 1
ATOM 1457 N N . VAL A 1 182 ? -29.848 10.580 12.320 1.00 90.56 182 VAL A N 1
ATOM 1458 C CA . VAL A 1 182 ? -30.098 12.032 12.325 1.00 90.56 182 VAL A CA 1
ATOM 1459 C C . VAL A 1 182 ? -31.248 12.372 11.379 1.00 90.56 182 VAL A C 1
ATOM 1461 O O . VAL A 1 182 ? -32.146 13.116 11.747 1.00 90.56 182 VAL A O 1
ATOM 1464 N N . HIS A 1 183 ? -31.261 11.781 10.183 1.00 89.25 183 HIS A N 1
ATOM 1465 C CA . HIS A 1 183 ? -32.349 11.988 9.230 1.00 89.25 183 HIS A CA 1
ATOM 1466 C C . HIS A 1 183 ? -33.688 11.413 9.722 1.00 89.25 183 HIS A C 1
ATOM 1468 O O . HIS A 1 183 ? -34.734 11.991 9.451 1.00 89.25 183 HIS A O 1
ATOM 1474 N N . GLU A 1 184 ? -33.665 10.285 10.434 1.00 89.94 184 GLU A N 1
ATOM 1475 C CA . GLU A 1 184 ? -34.863 9.678 11.026 1.00 89.94 184 GLU A CA 1
ATOM 1476 C C . GLU A 1 184 ? -35.466 10.545 12.138 1.00 89.94 184 GLU A C 1
ATOM 1478 O O . GLU A 1 184 ? -36.679 10.711 12.171 1.00 89.94 184 GLU A O 1
ATOM 1483 N N . PHE A 1 185 ? -34.640 11.106 13.027 1.00 90.06 185 PHE A N 1
ATOM 1484 C CA . PHE A 1 185 ? -35.130 11.904 14.156 1.00 90.06 185 PHE A CA 1
ATOM 1485 C C . PHE A 1 185 ? -35.494 13.339 13.783 1.00 90.06 185 PHE A C 1
ATOM 1487 O O . PHE A 1 185 ? -36.407 13.898 14.375 1.00 90.06 185 PHE A O 1
ATOM 1494 N N . PHE A 1 186 ? -34.786 13.931 12.821 1.00 87.06 186 PHE A N 1
ATOM 1495 C CA . PHE A 1 186 ? -34.819 15.379 12.614 1.00 87.06 186 PHE A CA 1
ATOM 1496 C C . PHE A 1 186 ? -35.054 15.801 11.159 1.00 87.06 186 PHE A C 1
ATOM 1498 O O . PHE A 1 186 ? -34.892 16.966 10.816 1.00 87.06 186 PHE A O 1
ATOM 1505 N N . GLY A 1 187 ? -35.351 14.863 10.254 1.00 86.31 187 GLY A N 1
ATOM 1506 C CA . GLY A 1 187 ? -35.586 15.170 8.835 1.00 86.31 187 GLY A CA 1
ATOM 1507 C C . GLY A 1 187 ? -34.336 15.578 8.041 1.00 86.31 187 GLY A C 1
ATOM 1508 O O . GLY A 1 187 ? -34.425 15.824 6.842 1.00 86.31 187 GLY A O 1
ATOM 1509 N N . GLY A 1 188 ? -33.162 15.607 8.678 1.00 87.06 188 GLY A N 1
ATOM 1510 C CA . GLY A 1 188 ? -31.877 15.894 8.045 1.00 87.06 188 GLY A CA 1
ATOM 1511 C C . GLY A 1 188 ? -31.077 16.957 8.793 1.00 87.06 188 GLY A C 1
ATOM 1512 O O . GLY A 1 188 ? -31.605 17.729 9.580 1.00 87.06 188 GLY A O 1
ATOM 1513 N N . LEU A 1 189 ? -29.767 17.008 8.543 1.00 85.44 189 LEU A N 1
ATOM 1514 C CA . LEU A 1 189 ? -28.885 17.944 9.248 1.00 85.44 189 LEU A CA 1
ATOM 1515 C C . LEU A 1 189 ? -29.079 19.404 8.805 1.00 85.44 189 LEU A C 1
ATOM 1517 O O . LEU A 1 189 ? -28.848 20.315 9.587 1.00 85.44 189 LEU A O 1
ATOM 1521 N N . SER A 1 190 ? -29.503 19.635 7.559 1.00 84.81 190 SER A N 1
ATOM 1522 C CA . SER A 1 190 ? -29.751 20.989 7.049 1.00 84.81 190 SER A CA 1
ATOM 1523 C C . SER A 1 190 ? -30.907 21.683 7.760 1.00 84.81 190 SER A C 1
ATOM 1525 O O . SER A 1 190 ? -30.877 22.897 7.879 1.00 84.81 190 SER A O 1
ATOM 1527 N N . ALA A 1 191 ? -31.893 20.921 8.242 1.00 80.06 191 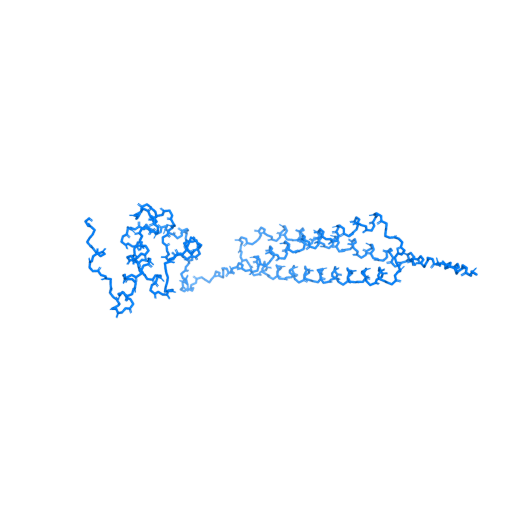ALA A N 1
ATOM 1528 C CA . ALA A 1 191 ? -33.018 21.456 9.005 1.00 80.06 191 ALA A CA 1
ATOM 1529 C C . ALA A 1 191 ? -32.616 21.898 10.422 1.00 80.06 191 ALA A C 1
ATOM 1531 O O . ALA A 1 191 ? -33.327 22.675 11.034 1.00 80.06 191 ALA A O 1
ATOM 1532 N N . LEU A 1 192 ? -31.477 21.408 10.920 1.00 83.19 192 LEU A N 1
ATOM 1533 C CA . LEU A 1 192 ? -31.005 21.619 12.287 1.00 83.19 192 LEU A CA 1
ATOM 1534 C C . LEU A 1 192 ? -29.817 22.573 12.389 1.00 83.19 192 LEU A C 1
ATOM 1536 O O . LEU A 1 192 ? -29.352 22.844 13.489 1.00 83.19 192 LEU A O 1
ATOM 1540 N N . ALA A 1 193 ? -29.232 22.981 11.263 1.00 83.50 193 ALA A N 1
ATOM 1541 C CA . ALA A 1 193 ? -27.920 23.619 11.258 1.00 83.50 193 ALA A CA 1
ATOM 1542 C C . ALA A 1 193 ? -27.893 24.926 12.063 1.00 83.50 193 ALA A C 1
ATOM 1544 O O . ALA A 1 193 ? -26.925 25.144 12.791 1.00 83.50 193 ALA A O 1
ATOM 1545 N N . ASP A 1 194 ? -28.943 25.739 11.953 1.00 82.88 194 ASP A N 1
ATOM 1546 C CA . ASP A 1 194 ? -29.039 27.027 12.640 1.00 82.88 194 ASP A CA 1
ATOM 1547 C C . ASP A 1 194 ? -29.279 26.821 14.148 1.00 82.88 194 ASP A C 1
ATOM 1549 O O . ASP A 1 194 ? -28.470 27.275 14.960 1.00 82.88 194 ASP A O 1
ATOM 1553 N N . ASP A 1 195 ? -30.272 26.004 14.521 1.00 85.62 195 ASP A N 1
ATOM 1554 C CA . ASP A 1 195 ? -30.573 25.667 15.924 1.00 85.62 195 ASP A CA 1
ATOM 1555 C C . ASP A 1 195 ? -29.377 25.021 16.641 1.00 85.62 195 ASP A C 1
ATOM 1557 O O . ASP A 1 195 ? -29.086 25.307 17.803 1.00 85.62 195 ASP A O 1
ATOM 1561 N N . LEU A 1 196 ? -28.627 24.169 15.934 1.00 86.44 196 LEU A N 1
ATOM 1562 C CA . LEU A 1 196 ? -27.467 23.478 16.485 1.00 86.44 196 LEU A CA 1
ATOM 1563 C C . LEU A 1 196 ? -26.319 24.440 16.810 1.00 86.44 196 LEU A C 1
ATOM 1565 O O . LEU A 1 196 ? -25.580 24.211 17.769 1.00 86.44 196 LEU A O 1
ATOM 1569 N N . ILE A 1 197 ? -26.130 25.487 16.004 1.00 87.56 197 ILE A N 1
ATOM 1570 C CA . ILE A 1 197 ? -25.093 26.496 16.241 1.00 87.56 197 ILE A CA 1
ATOM 1571 C C . ILE A 1 197 ? -25.447 27.321 17.479 1.00 87.56 197 ILE A C 1
ATOM 1573 O O . ILE A 1 197 ? -24.577 27.525 18.333 1.00 87.56 197 ILE A O 1
ATOM 1577 N N . ASP A 1 198 ? -26.707 27.732 17.601 1.00 85.88 198 ASP A N 1
ATOM 1578 C CA . ASP A 1 198 ? -27.186 28.533 18.726 1.00 85.88 198 ASP A CA 1
ATOM 1579 C C . ASP A 1 198 ? -27.139 27.744 20.044 1.00 85.88 198 ASP A C 1
ATOM 1581 O O . ASP A 1 198 ? -26.556 28.213 21.031 1.00 85.88 198 ASP A O 1
ATOM 1585 N N . ASP A 1 199 ? -27.627 26.499 20.051 1.00 83.44 199 ASP A N 1
ATOM 1586 C CA . ASP A 1 199 ? -27.571 25.624 21.227 1.00 83.44 199 ASP A CA 1
ATOM 1587 C C . ASP A 1 199 ? -26.127 25.253 21.606 1.00 83.44 199 ASP A C 1
ATOM 1589 O O . ASP A 1 199 ? -25.781 25.200 22.791 1.00 83.44 199 ASP A O 1
ATOM 1593 N N . ALA A 1 200 ? -25.237 25.042 20.630 1.00 87.44 200 ALA A N 1
ATOM 1594 C CA . ALA A 1 200 ? -23.821 24.792 20.897 1.00 87.44 200 ALA A CA 1
ATOM 1595 C C . ALA A 1 200 ? -23.102 26.017 21.473 1.00 87.44 200 ALA A C 1
ATOM 1597 O O . ALA A 1 200 ? -22.256 25.873 22.365 1.00 87.44 200 ALA A O 1
ATOM 1598 N N . ALA A 1 201 ? -23.429 27.219 20.995 1.00 86.25 201 ALA A N 1
ATOM 1599 C CA . ALA A 1 201 ? -22.904 28.462 21.547 1.00 86.25 201 ALA A CA 1
ATOM 1600 C C . ALA A 1 201 ? -23.383 28.669 22.991 1.00 86.25 201 ALA A C 1
ATOM 1602 O O . ALA A 1 201 ? -22.577 29.023 23.861 1.00 86.25 201 ALA A O 1
ATOM 1603 N N . TYR A 1 202 ? -24.659 28.382 23.265 1.00 84.12 202 TYR A N 1
ATOM 1604 C CA . TYR A 1 202 ? -25.214 28.404 24.614 1.00 84.12 202 TYR A CA 1
ATOM 1605 C C . TYR A 1 202 ? -24.520 27.387 25.527 1.00 84.12 202 TYR A C 1
ATOM 1607 O O . TYR A 1 202 ? -23.972 27.774 26.561 1.00 84.12 202 TYR A O 1
ATOM 1615 N N . TYR A 1 203 ? -24.452 26.118 25.114 1.00 85.31 203 TYR A N 1
ATOM 1616 C CA . TYR A 1 203 ? -23.819 25.038 25.874 1.00 85.31 203 TYR A CA 1
ATOM 1617 C C . TYR A 1 203 ? -22.354 25.347 26.198 1.00 85.31 203 TYR A C 1
ATOM 1619 O O . TYR A 1 203 ? -21.903 25.153 27.325 1.00 85.31 203 TYR A O 1
ATOM 1627 N N . LYS A 1 204 ? -21.604 25.907 25.241 1.00 86.50 204 LYS A N 1
ATOM 1628 C CA . LYS A 1 204 ? -20.209 26.316 25.454 1.00 86.50 204 LYS A CA 1
ATOM 1629 C C . LYS A 1 204 ? -20.064 27.423 26.503 1.00 86.50 204 LYS A C 1
ATOM 1631 O O . LYS A 1 204 ? -19.039 27.483 27.180 1.00 86.50 204 LYS A O 1
ATOM 1636 N N . LYS A 1 205 ? -21.060 28.303 26.626 1.00 84.62 205 LYS A N 1
ATOM 1637 C CA . LYS A 1 205 ? -21.068 29.417 27.583 1.00 84.62 205 LYS A CA 1
ATOM 1638 C C . LYS A 1 205 ? -21.509 28.983 28.981 1.00 84.62 205 LYS A C 1
ATOM 1640 O O . LYS A 1 205 ? -20.979 29.503 29.958 1.00 84.62 205 LYS A O 1
ATOM 1645 N N . THR A 1 206 ? -22.485 28.082 29.083 1.00 82.62 206 THR A N 1
ATOM 1646 C CA . THR A 1 206 ? -23.150 27.746 30.354 1.00 82.62 206 THR A CA 1
ATOM 1647 C C . THR A 1 206 ? -22.755 26.385 30.920 1.00 82.62 206 THR A C 1
ATOM 1649 O O . THR A 1 206 ? -22.918 26.167 32.115 1.00 82.62 206 THR A O 1
ATOM 1652 N N . GLY A 1 207 ? -22.256 25.463 30.092 1.00 82.75 207 GLY A N 1
ATOM 1653 C CA . GLY A 1 207 ? -22.068 24.055 30.456 1.00 82.75 207 GLY A CA 1
ATOM 1654 C C . GLY A 1 207 ? -23.382 23.277 30.614 1.00 82.75 207 GLY A C 1
ATOM 1655 O O . GLY A 1 207 ? -23.358 22.117 31.027 1.00 82.75 207 GLY A O 1
ATOM 1656 N N . HIS A 1 208 ? -24.521 23.896 30.290 1.00 78.75 208 HIS A N 1
ATOM 1657 C CA . HIS A 1 208 ? -25.858 23.328 30.427 1.00 78.75 208 HIS A CA 1
ATOM 1658 C C . HIS A 1 208 ? -26.587 23.345 29.080 1.00 78.75 208 HIS A C 1
ATOM 1660 O O . HIS A 1 208 ? -26.397 24.248 28.268 1.00 78.75 208 HIS A O 1
ATOM 1666 N N . LEU A 1 209 ? -27.426 22.337 28.838 1.00 75.00 209 LEU A N 1
ATOM 1667 C CA . LEU A 1 209 ? -28.316 22.301 27.675 1.00 75.00 209 LEU A CA 1
ATOM 1668 C C . LEU A 1 209 ? -29.542 23.181 27.944 1.00 75.00 209 LEU A C 1
ATOM 1670 O O . LEU A 1 209 ? -29.991 23.284 29.088 1.00 75.00 209 LEU A O 1
ATOM 1674 N N . THR A 1 210 ? -30.073 23.824 26.908 1.00 68.62 210 THR A N 1
ATOM 1675 C CA . THR A 1 210 ? -31.302 24.623 26.986 1.00 68.62 210 THR A CA 1
ATOM 1676 C C . THR A 1 210 ? -32.493 23.730 27.367 1.00 68.62 210 THR A C 1
ATOM 1678 O O . THR A 1 210 ? -32.584 22.571 26.965 1.00 68.62 210 THR A O 1
ATOM 1681 N N . ALA A 1 211 ? -33.422 24.242 28.184 1.00 53.72 211 ALA A N 1
ATOM 1682 C CA . ALA A 1 211 ? -34.577 23.470 28.665 1.00 53.72 211 ALA A CA 1
ATOM 1683 C C . ALA A 1 211 ? -35.536 23.029 27.537 1.00 53.72 211 ALA A C 1
ATOM 1685 O O . ALA A 1 211 ? -36.253 22.041 27.697 1.00 53.72 211 ALA A O 1
ATOM 1686 N N . SER A 1 212 ? -35.494 23.711 26.386 1.00 55.22 212 SER A N 1
ATOM 1687 C CA . SER A 1 212 ? -36.192 23.344 25.145 1.00 55.22 212 SER A CA 1
ATOM 1688 C C . SER A 1 212 ? -35.795 21.963 24.613 1.00 55.22 212 SER A C 1
ATOM 1690 O O . SER A 1 212 ? -36.590 21.321 23.943 1.00 55.22 212 SER A O 1
ATOM 1692 N N . VAL A 1 213 ? -34.605 21.463 24.957 1.00 53.47 213 VAL A N 1
ATOM 1693 C CA . VAL A 1 213 ? -34.106 20.138 24.546 1.00 53.47 213 VAL A CA 1
ATOM 1694 C C . VAL A 1 213 ? -34.680 18.994 25.393 1.00 53.47 213 VAL A C 1
ATOM 1696 O O . VAL A 1 213 ? -34.662 17.838 24.976 1.00 53.47 213 VAL A O 1
ATOM 1699 N N . VAL A 1 214 ? -35.162 19.289 26.603 1.00 48.59 214 VAL A N 1
ATOM 1700 C CA . VAL A 1 214 ? -35.564 18.268 27.590 1.00 48.59 214 VAL A CA 1
ATOM 1701 C C . VAL A 1 214 ? -37.064 17.957 27.527 1.00 48.59 214 VAL A C 1
ATOM 1703 O O . VAL A 1 214 ? -37.492 16.914 28.016 1.00 48.59 214 VAL A O 1
ATOM 1706 N N . SER A 1 215 ? -37.856 18.822 26.892 1.00 43.75 215 SER A N 1
ATOM 1707 C CA . SER A 1 215 ? -39.308 18.664 26.770 1.00 43.75 215 SER A CA 1
ATOM 1708 C C . SER A 1 215 ? -39.656 18.476 25.296 1.00 43.75 215 SER A C 1
ATOM 1710 O O . SER A 1 215 ? -39.878 19.448 24.584 1.00 43.75 215 SER A O 1
ATOM 1712 N N . GLY A 1 216 ? -39.603 17.234 24.817 1.00 41.75 216 GLY A N 1
ATOM 1713 C CA . GLY A 1 216 ? -40.117 16.891 23.494 1.00 41.75 216 GLY A CA 1
ATOM 1714 C C . GLY A 1 216 ? -41.642 16.917 23.509 1.00 41.75 216 GLY A C 1
ATOM 1715 O O . GLY A 1 216 ? -42.244 15.934 23.938 1.00 41.75 216 GLY A O 1
ATOM 1716 N N . ASP A 1 217 ? -42.220 18.030 23.061 1.00 33.16 217 ASP A N 1
ATOM 1717 C CA . ASP A 1 217 ? -43.586 18.109 22.525 1.00 33.16 217 ASP A CA 1
ATOM 1718 C C . ASP A 1 217 ? -43.537 18.082 20.988 1.00 33.16 217 ASP A C 1
ATOM 1720 O O . ASP A 1 217 ? -42.651 18.757 20.409 1.00 33.16 217 ASP A O 1
#

Sequence (217 aa):
MLRRASGGRTRTAKPYRRAQFEASLNQIVKATQRIESELRSVLPQQRKGTRDYREEAERILGVIDRTQERLTQRRAQARYWAQQGAWGRITEADREKAKIAVATSRELTKLRRRAKRAVAVPIAVSIPNAPRAPRKGPAAKRRRWTAEGAWVALIEWTAKTGAPPRAVDFRNEPSLPSYAKVHEFFGGLSALADDLIDDAAYYKKTGHLTASVVSGD

pLDDT: mean 74.59, std 15.72, range [33.16, 94.06]